Protein AF-S8ECZ4-F1 (afdb_monomer_lite)

Sequence (255 aa):
MGNDDKAESEDSITDVNETEGTPISDHQSLRTVKPLVLDIPEALRGVRKKSEIFYGTDSFYLLFRLHQMLYERMQSAKFHSSSPENKWKILNDAHSADPYARFKCALHNLLDGTSDSMKFEDECRAIVGAQSYILFTLDKLIHKLIKQMQIIATEDGEFRVLHLHSYERLRNPEAFSDAVYHENARFLIPDDNLYRFEYFPPHMRIVIRLVKNDHHDKPEPTAVSMDPSFASYLNHQLLSVVPDGKENNHGVFME

Organism: NCBI:txid192259

Foldseek 3Di:
DDDDDDDDDDDDDDDDDDDDDDDPDDPDDPDPPDPPPPPPPPVLPPVPDQKAKAKAFPLVVQLVVLVVLLVVLLVLLVVQLPDVVLVVVVVVPPPDDRLSVQLVVLVVCCLVVVDDLVVNLVSLCNRRNPVSPSVSCSNVSVVSNVVSVVCCVPDLLNVVRVVLSVVLSPPDVVPDDPVLSVVVNCVSPVPTWMKMWMARVVVRDIDIDTDDDPVPDDPDPPDDDNDVVNVVCCVPPSVPDPPDDDDDDDDDDDD

Radius of gyration: 28.19 Å; chains: 1; bounding box: 63×65×88 Å

Structure (mmCIF, N/CA/C/O backbone):
data_AF-S8ECZ4-F1
#
_entry.id   AF-S8ECZ4-F1
#
loop_
_atom_site.group_PDB
_atom_site.id
_atom_site.type_symbol
_atom_site.label_atom_id
_atom_site.label_alt_id
_atom_site.label_comp_id
_atom_site.label_asym_id
_atom_site.label_entity_id
_atom_site.label_seq_id
_atom_site.pdbx_PDB_ins_code
_atom_site.Cartn_x
_atom_site.Cartn_y
_atom_site.Cartn_z
_atom_site.occupancy
_atom_site.B_iso_or_equiv
_atom_site.auth_seq_id
_atom_site.auth_comp_id
_atom_site.auth_asym_id
_atom_site.auth_atom_id
_atom_site.pdbx_PDB_model_num
ATOM 1 N N . MET A 1 1 ? 10.069 45.118 -45.603 1.00 37.12 1 MET A N 1
ATOM 2 C CA . MET A 1 1 ? 11.374 44.434 -45.538 1.00 37.12 1 MET A CA 1
ATOM 3 C C . MET A 1 1 ? 11.981 44.719 -44.179 1.00 37.12 1 MET A C 1
ATOM 5 O O . MET A 1 1 ? 12.431 45.836 -43.964 1.00 37.12 1 MET A O 1
ATOM 9 N N . GLY A 1 2 ? 11.880 43.769 -43.251 1.00 32.91 2 GLY A N 1
ATOM 10 C CA . GLY A 1 2 ? 12.659 43.779 -42.014 1.00 32.91 2 GLY A CA 1
ATOM 11 C C . GLY A 1 2 ? 13.907 42.936 -42.246 1.00 32.91 2 GLY A C 1
ATOM 12 O O . GLY A 1 2 ? 13.780 41.843 -42.792 1.00 32.91 2 GLY A O 1
ATOM 13 N N . ASN A 1 3 ? 15.071 43.474 -41.896 1.00 35.50 3 ASN A N 1
ATOM 14 C CA . ASN A 1 3 ? 16.319 42.725 -41.852 1.00 35.50 3 ASN A CA 1
ATOM 15 C C . ASN A 1 3 ? 16.647 42.422 -40.391 1.00 35.50 3 ASN A C 1
ATOM 17 O O . ASN A 1 3 ? 16.625 43.325 -39.552 1.00 35.50 3 ASN A O 1
ATOM 21 N N . ASP A 1 4 ? 16.937 41.148 -40.145 1.00 40.69 4 ASP A N 1
ATOM 22 C CA . ASP A 1 4 ? 17.742 40.653 -39.034 1.00 40.69 4 ASP A CA 1
ATOM 23 C C . ASP A 1 4 ? 19.117 41.338 -39.021 1.00 40.69 4 ASP A C 1
ATOM 25 O O . ASP A 1 4 ? 19.653 41.645 -40.083 1.00 40.69 4 ASP A O 1
ATOM 29 N N . ASP A 1 5 ? 19.702 41.523 -37.835 1.00 36.44 5 ASP A N 1
ATOM 30 C CA . ASP A 1 5 ? 21.028 40.959 -37.573 1.00 36.44 5 ASP A CA 1
ATOM 31 C C . ASP A 1 5 ? 21.411 40.995 -36.085 1.00 36.44 5 ASP A C 1
ATOM 33 O O . ASP A 1 5 ? 21.099 41.902 -35.314 1.00 36.44 5 ASP A O 1
ATOM 37 N N . LYS A 1 6 ? 22.088 39.911 -35.727 1.00 39.31 6 LYS A N 1
ATOM 38 C CA . LYS A 1 6 ? 22.579 39.440 -34.434 1.00 39.31 6 LYS A CA 1
ATOM 39 C C . LYS A 1 6 ? 23.989 39.984 -34.170 1.00 39.31 6 LYS A C 1
ATOM 41 O O . LYS A 1 6 ? 24.811 39.894 -35.072 1.00 39.31 6 LYS A O 1
ATOM 46 N N . ALA A 1 7 ? 24.309 40.407 -32.941 1.00 34.44 7 ALA A N 1
ATOM 47 C CA . ALA A 1 7 ? 25.661 40.276 -32.366 1.00 34.44 7 ALA A CA 1
ATOM 48 C C . ALA A 1 7 ? 25.697 40.588 -30.857 1.00 34.44 7 ALA A C 1
ATOM 50 O O . ALA A 1 7 ? 25.108 41.557 -30.388 1.00 34.44 7 ALA A O 1
ATOM 51 N N . GLU A 1 8 ? 26.409 39.722 -30.141 1.00 31.81 8 GLU A N 1
ATOM 52 C CA . GLU A 1 8 ? 26.733 39.708 -28.712 1.00 31.81 8 GLU A CA 1
ATOM 53 C C . GLU A 1 8 ? 27.897 40.660 -28.364 1.00 31.81 8 GLU A C 1
ATOM 55 O O . GLU A 1 8 ? 28.722 40.952 -29.225 1.00 31.81 8 GLU A O 1
ATOM 60 N N . SER A 1 9 ? 27.997 41.073 -27.092 1.00 35.12 9 SER A N 1
ATOM 61 C CA . SER A 1 9 ? 29.245 41.096 -26.291 1.00 35.12 9 SER A CA 1
ATOM 62 C C . SER A 1 9 ? 28.862 41.441 -24.843 1.00 35.12 9 SER A C 1
ATOM 64 O O . SER A 1 9 ? 28.227 42.463 -24.604 1.00 35.12 9 SER A O 1
ATOM 66 N N . GLU A 1 10 ? 28.920 40.474 -23.928 1.00 30.75 10 GLU A N 1
ATOM 67 C CA . GLU A 1 10 ? 30.012 40.256 -22.961 1.00 30.75 10 GLU A CA 1
ATOM 68 C C . GLU A 1 10 ? 30.118 41.342 -21.884 1.00 30.75 10 GLU A C 1
ATOM 70 O O . GLU A 1 10 ? 30.600 42.440 -22.135 1.00 30.75 10 GLU A O 1
ATOM 75 N N . ASP A 1 11 ? 29.756 40.967 -20.656 1.00 31.36 11 ASP A N 1
ATOM 76 C CA . ASP A 1 11 ? 30.475 41.435 -19.478 1.00 31.36 11 ASP A CA 1
ATOM 77 C C . ASP A 1 11 ? 30.671 40.239 -18.538 1.00 31.36 11 ASP A C 1
ATOM 79 O O . ASP A 1 11 ? 29.726 39.587 -18.089 1.00 31.36 11 ASP A O 1
ATOM 83 N N . SER A 1 12 ? 31.940 39.906 -18.331 1.00 29.72 12 SER A N 1
ATOM 84 C CA . SER A 1 12 ? 32.447 38.831 -17.486 1.00 29.72 12 SER A CA 1
ATOM 85 C C . SER A 1 12 ? 33.179 39.486 -16.330 1.00 29.72 12 SER A C 1
ATOM 87 O O . SER A 1 12 ? 34.168 40.145 -16.629 1.00 29.72 12 SER A O 1
ATOM 89 N N . ILE A 1 13 ? 32.806 39.216 -15.069 1.00 35.94 13 ILE A N 1
ATOM 90 C CA . ILE A 1 13 ? 33.753 39.093 -13.941 1.00 35.94 13 ILE A CA 1
ATOM 91 C C . ILE A 1 13 ? 33.171 38.137 -12.865 1.00 35.94 13 ILE A C 1
ATOM 93 O O . ILE A 1 13 ? 32.189 38.456 -12.202 1.00 35.94 13 ILE A O 1
ATOM 97 N N . THR A 1 14 ? 33.777 36.943 -12.784 1.00 29.59 14 THR A N 1
ATOM 98 C CA . THR A 1 14 ? 34.224 36.129 -11.615 1.00 29.59 14 THR A CA 1
ATOM 99 C C . THR A 1 14 ? 33.978 36.683 -10.196 1.00 29.59 14 THR A C 1
ATOM 101 O O . THR A 1 14 ? 34.014 37.889 -10.005 1.00 29.59 14 THR A O 1
ATOM 104 N N . ASP A 1 15 ? 33.919 35.953 -9.081 1.00 29.69 15 ASP A N 1
ATOM 105 C CA . ASP A 1 15 ? 34.020 34.543 -8.658 1.00 29.69 15 ASP A CA 1
ATOM 106 C C . ASP A 1 15 ? 34.008 34.618 -7.112 1.00 29.69 15 ASP A C 1
ATOM 108 O O . ASP A 1 15 ? 34.719 35.470 -6.580 1.00 29.69 15 ASP A O 1
ATOM 112 N N . VAL A 1 16 ? 33.228 33.786 -6.406 1.00 33.91 16 VAL A N 1
ATOM 113 C CA . VAL A 1 16 ? 33.500 33.376 -5.008 1.00 33.91 16 VAL A CA 1
ATOM 114 C C . VAL A 1 16 ? 32.864 31.992 -4.758 1.00 33.91 16 VAL A C 1
ATOM 116 O O . VAL A 1 16 ? 31.709 31.879 -4.345 1.00 33.91 16 VAL A O 1
ATOM 119 N N . ASN A 1 17 ? 33.645 30.942 -5.026 1.00 34.28 17 ASN A N 1
ATOM 120 C CA . ASN A 1 17 ? 33.657 29.634 -4.336 1.00 34.28 17 ASN A CA 1
ATOM 121 C C . ASN A 1 17 ? 33.696 29.815 -2.794 1.00 34.28 17 ASN A C 1
ATOM 123 O O . ASN A 1 17 ? 34.153 30.843 -2.316 1.00 34.28 17 ASN A O 1
ATOM 127 N N . GLU A 1 18 ? 33.330 28.917 -1.878 1.00 33.16 18 GLU A N 1
ATOM 128 C CA . GLU A 1 18 ? 33.228 27.455 -1.808 1.00 33.16 18 GLU A CA 1
ATOM 129 C C . GLU A 1 18 ? 32.743 27.156 -0.371 1.00 33.16 18 GLU A C 1
ATOM 131 O O . GLU A 1 18 ? 33.197 27.832 0.555 1.00 33.16 18 GLU A O 1
ATOM 136 N N . THR A 1 19 ? 31.939 26.114 -0.126 1.00 32.84 19 THR A N 1
ATOM 137 C CA . THR A 1 19 ? 32.198 25.228 1.031 1.00 32.84 19 THR A CA 1
ATOM 138 C C . THR A 1 19 ? 31.572 23.844 0.825 1.00 32.84 19 THR A C 1
ATOM 140 O O . THR A 1 19 ? 30.363 23.657 0.909 1.00 32.84 19 THR A O 1
ATOM 143 N N . GLU A 1 20 ? 32.467 22.900 0.531 1.00 31.05 20 GLU A N 1
ATOM 144 C CA . GLU A 1 20 ? 32.526 21.521 1.034 1.00 31.05 20 GLU A CA 1
ATOM 145 C C . GLU A 1 20 ? 31.366 20.556 0.750 1.00 31.05 20 GLU A C 1
ATOM 147 O O . GLU A 1 20 ? 30.423 20.374 1.518 1.00 31.05 20 GLU A O 1
ATOM 152 N N . GLY A 1 21 ? 31.559 19.798 -0.332 1.00 31.77 21 GLY A N 1
ATOM 153 C CA . GLY A 1 21 ? 30.986 18.472 -0.490 1.00 31.77 21 GLY A CA 1
ATOM 154 C C . GLY A 1 21 ? 31.711 17.445 0.381 1.00 31.77 21 GLY A C 1
ATOM 155 O O . GLY A 1 21 ? 32.939 17.377 0.413 1.00 31.77 21 GLY A O 1
ATOM 156 N N . THR A 1 22 ? 30.934 16.591 1.036 1.00 30.09 22 THR A N 1
ATOM 157 C CA . THR A 1 22 ? 31.402 15.302 1.547 1.00 30.09 22 THR A CA 1
ATOM 158 C C . THR A 1 22 ? 30.934 14.218 0.573 1.00 30.09 22 THR A C 1
ATOM 160 O O . THR A 1 22 ? 29.735 14.138 0.293 1.00 30.09 22 THR A O 1
ATOM 163 N N . PRO A 1 23 ? 31.827 13.379 0.023 1.00 34.53 23 PRO A N 1
ATOM 164 C CA . PRO A 1 23 ? 31.417 12.273 -0.825 1.00 34.53 23 PRO A CA 1
ATOM 165 C C . PRO A 1 23 ? 30.925 11.136 0.070 1.00 34.53 23 PRO A C 1
ATOM 167 O O . PRO A 1 23 ? 31.713 10.506 0.775 1.00 34.53 23 PRO A O 1
ATOM 170 N N . ILE A 1 24 ? 29.625 10.844 0.033 1.00 35.19 24 ILE A N 1
ATOM 171 C CA . ILE A 1 24 ? 29.097 9.600 0.600 1.00 35.19 24 ILE A CA 1
ATOM 172 C C . ILE A 1 24 ? 29.402 8.488 -0.410 1.00 35.19 24 ILE A C 1
ATOM 174 O O . ILE A 1 24 ? 28.565 8.083 -1.213 1.00 35.19 24 ILE A O 1
ATOM 178 N N . SER A 1 25 ? 30.655 8.040 -0.401 1.00 38.78 25 SER A N 1
ATOM 179 C CA . SER A 1 25 ? 31.021 6.719 -0.894 1.00 38.78 25 SER A CA 1
ATOM 180 C C . SER A 1 25 ? 30.622 5.709 0.169 1.00 38.78 25 SER A C 1
ATOM 182 O O . SER A 1 25 ? 31.254 5.656 1.214 1.00 38.78 25 SER A O 1
ATOM 184 N N . ASP A 1 26 ? 29.603 4.906 -0.126 1.00 31.78 26 ASP A N 1
ATOM 185 C CA . ASP A 1 26 ? 29.482 3.537 0.385 1.00 31.78 26 ASP A CA 1
ATOM 186 C C . ASP A 1 26 ? 28.653 2.703 -0.605 1.00 31.78 26 ASP A C 1
ATOM 188 O O . ASP A 1 26 ? 27.535 2.248 -0.365 1.00 31.78 26 ASP A O 1
ATOM 192 N N . HIS A 1 27 ? 29.235 2.500 -1.790 1.00 44.91 27 HIS A N 1
ATOM 193 C CA . HIS A 1 27 ? 28.795 1.493 -2.750 1.00 44.91 27 HIS A CA 1
ATOM 194 C C . HIS A 1 27 ? 29.266 0.102 -2.313 1.00 44.91 27 HIS A C 1
ATOM 196 O O . HIS A 1 27 ? 30.097 -0.510 -2.981 1.00 44.91 27 HIS A O 1
ATOM 202 N N . GLN A 1 28 ? 28.735 -0.445 -1.217 1.00 47.91 28 GLN A N 1
ATOM 203 C CA . GLN A 1 28 ? 28.755 -1.898 -1.044 1.00 47.91 28 GLN A CA 1
ATOM 204 C C . GLN A 1 28 ? 27.740 -2.399 -0.016 1.00 47.91 28 GLN A C 1
ATOM 206 O O . GLN A 1 28 ? 27.710 -1.976 1.132 1.00 47.91 28 GLN A O 1
ATOM 211 N N . SER A 1 29 ? 26.973 -3.406 -0.443 1.00 40.62 29 SER A N 1
ATOM 212 C CA . SER A 1 29 ? 26.009 -4.210 0.323 1.00 40.62 29 SER A CA 1
ATOM 213 C C . SER A 1 29 ? 24.572 -3.678 0.433 1.00 40.62 29 SER A C 1
ATOM 215 O O . SER A 1 29 ? 24.020 -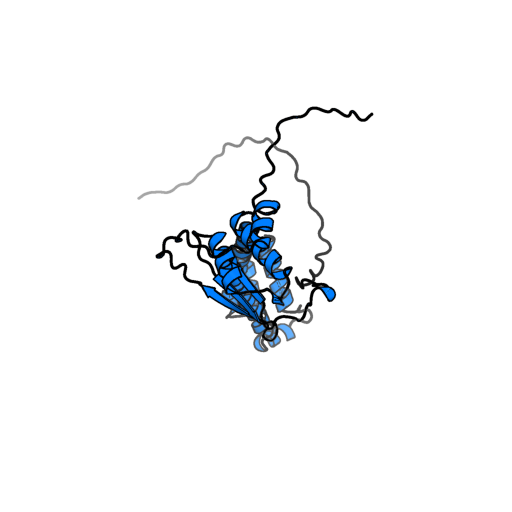3.486 1.513 1.00 40.62 29 SER A O 1
ATOM 217 N N . LEU A 1 30 ? 23.870 -3.627 -0.705 1.00 37.62 30 LEU A N 1
ATOM 218 C CA . LEU A 1 30 ? 22.416 -3.808 -0.682 1.00 37.62 30 LEU A CA 1
ATOM 219 C C . LEU A 1 30 ? 22.127 -5.252 -0.255 1.00 37.62 30 LEU A C 1
ATOM 221 O O . LEU A 1 30 ? 22.050 -6.174 -1.068 1.00 37.62 30 LEU A O 1
ATOM 225 N N . ARG A 1 31 ? 22.043 -5.459 1.064 1.00 37.81 31 ARG A N 1
ATOM 226 C CA . ARG A 1 31 ? 21.534 -6.694 1.656 1.00 37.81 31 ARG A CA 1
ATOM 227 C C . ARG A 1 31 ? 20.174 -6.963 1.031 1.00 37.81 31 ARG A C 1
ATOM 229 O O . ARG A 1 31 ? 19.314 -6.089 1.044 1.00 37.81 31 ARG A O 1
ATOM 236 N N . THR A 1 32 ? 19.974 -8.178 0.529 1.00 35.69 32 THR A N 1
ATOM 237 C CA . THR A 1 32 ? 18.647 -8.728 0.258 1.00 35.69 32 THR A CA 1
ATOM 238 C C . THR A 1 32 ? 17.796 -8.482 1.498 1.00 35.69 32 THR A C 1
ATOM 240 O O . THR A 1 32 ? 17.953 -9.173 2.507 1.00 35.69 32 THR A O 1
ATOM 243 N N . VAL A 1 33 ? 16.962 -7.443 1.466 1.00 37.66 33 VAL A N 1
ATOM 244 C CA . VAL A 1 33 ? 16.069 -7.136 2.575 1.00 37.66 33 VAL A CA 1
ATOM 245 C C . VAL A 1 33 ? 15.139 -8.333 2.641 1.00 37.66 33 VAL A C 1
ATOM 247 O O . VAL A 1 33 ? 14.431 -8.630 1.674 1.00 37.66 33 VAL A O 1
ATOM 250 N N . LYS A 1 34 ? 15.221 -9.092 3.742 1.00 36.81 34 LYS A N 1
ATOM 251 C CA . LYS A 1 34 ? 14.242 -10.142 4.013 1.00 36.81 34 LYS A CA 1
ATOM 252 C C . LYS A 1 34 ? 12.873 -9.482 3.834 1.00 36.81 34 LYS A C 1
ATOM 254 O O . LYS A 1 34 ? 12.705 -8.369 4.337 1.00 36.81 34 LYS A O 1
ATOM 259 N N . PRO A 1 35 ? 11.926 -10.099 3.105 1.00 39.56 35 PRO A N 1
ATOM 260 C CA . PRO A 1 35 ? 10.571 -9.566 3.047 1.00 39.56 35 PRO A CA 1
ATOM 261 C C . PRO A 1 35 ? 10.123 -9.240 4.473 1.00 39.56 35 PRO A C 1
ATOM 263 O O . PRO A 1 35 ? 10.580 -9.912 5.400 1.00 39.56 35 PRO A O 1
ATOM 266 N N . LEU A 1 36 ? 9.268 -8.227 4.646 1.00 41.47 36 LEU A N 1
ATOM 267 C CA . LEU A 1 36 ? 8.599 -7.912 5.915 1.00 41.47 36 LEU A CA 1
ATOM 268 C C . LEU A 1 36 ? 7.667 -9.077 6.311 1.00 41.47 36 LEU A C 1
ATOM 270 O O . LEU A 1 36 ? 6.453 -8.948 6.411 1.00 41.47 36 LEU A O 1
ATOM 274 N N . VAL A 1 37 ? 8.237 -10.262 6.479 1.00 38.50 37 VAL A N 1
ATOM 275 C CA . VAL A 1 37 ? 7.712 -11.344 7.272 1.00 38.50 37 VAL A CA 1
ATOM 276 C C . VAL A 1 37 ? 7.945 -10.834 8.674 1.00 38.50 37 VAL A C 1
ATOM 278 O O . VAL A 1 37 ? 9.058 -10.867 9.192 1.00 38.50 37 VAL A O 1
ATOM 281 N N . LEU A 1 38 ? 6.897 -10.252 9.244 1.00 40.59 38 LEU A N 1
ATOM 282 C CA . LEU A 1 38 ? 6.788 -10.124 10.680 1.00 40.59 38 LEU A CA 1
ATOM 283 C C . LEU A 1 38 ? 6.986 -11.554 11.209 1.00 40.59 38 LEU A C 1
ATOM 285 O O . LEU A 1 38 ? 6.078 -12.383 11.099 1.00 40.59 38 LEU A O 1
ATOM 289 N N . ASP A 1 39 ? 8.195 -11.890 11.663 1.00 42.03 39 ASP A N 1
ATOM 290 C CA . ASP A 1 39 ? 8.466 -13.153 12.345 1.00 42.03 39 ASP A CA 1
ATOM 291 C C . ASP A 1 39 ? 7.780 -13.034 13.701 1.00 42.03 39 ASP A C 1
ATOM 293 O O . ASP A 1 39 ? 8.378 -12.673 14.709 1.00 42.03 39 ASP A O 1
ATOM 297 N N . ILE A 1 40 ? 6.459 -13.220 13.688 1.00 44.50 40 ILE A N 1
ATOM 298 C CA . ILE A 1 40 ? 5.638 -13.269 14.884 1.00 44.50 40 ILE A CA 1
ATOM 299 C C . ILE A 1 40 ? 6.105 -14.523 15.629 1.00 44.50 40 ILE A C 1
ATOM 301 O O . ILE A 1 40 ? 5.905 -15.627 15.092 1.00 44.50 40 ILE A O 1
ATOM 305 N N . PRO A 1 41 ? 6.712 -14.380 16.827 1.00 40.19 41 PRO A N 1
ATOM 306 C CA . PRO A 1 41 ? 7.117 -15.505 17.658 1.00 40.19 41 PRO A CA 1
ATOM 307 C C . PRO A 1 41 ? 5.989 -16.531 17.754 1.00 40.19 41 PRO A C 1
ATOM 309 O O . PRO A 1 41 ? 4.826 -16.164 17.928 1.00 40.19 41 PRO A O 1
ATOM 312 N N . GLU A 1 42 ? 6.306 -17.820 17.643 1.00 45.12 42 GLU A N 1
ATOM 313 C CA . GLU A 1 42 ? 5.305 -18.899 17.645 1.00 45.12 42 GLU A CA 1
ATOM 314 C C . GLU A 1 42 ? 4.399 -18.871 18.886 1.00 45.12 42 GLU A C 1
ATOM 316 O O . GLU A 1 42 ? 3.225 -19.217 18.790 1.00 45.12 42 GLU A O 1
ATOM 321 N N . ALA A 1 43 ? 4.894 -18.339 20.007 1.00 44.59 43 ALA A N 1
ATOM 322 C CA . ALA A 1 43 ? 4.139 -18.118 21.239 1.00 44.59 43 ALA A CA 1
ATOM 323 C C . ALA A 1 43 ? 2.997 -17.081 21.121 1.00 44.59 43 ALA A C 1
ATOM 325 O O . ALA A 1 43 ? 2.046 -17.141 21.894 1.00 44.59 43 ALA A O 1
ATOM 326 N N . LEU A 1 44 ? 3.052 -16.157 20.152 1.00 44.00 44 LEU A N 1
ATOM 327 C CA . LEU A 1 44 ? 1.979 -15.197 19.846 1.00 44.00 44 LEU A CA 1
ATOM 328 C C . LEU A 1 44 ? 0.977 -15.735 18.814 1.00 44.00 44 LEU A C 1
ATOM 330 O O . LEU A 1 44 ? -0.042 -15.097 18.554 1.00 44.00 44 LEU A O 1
ATOM 334 N N . ARG A 1 45 ? 1.201 -16.935 18.252 1.00 50.66 45 ARG A N 1
ATOM 335 C CA . ARG A 1 45 ? 0.178 -17.669 17.487 1.00 50.66 45 ARG A CA 1
ATOM 336 C C . ARG A 1 45 ? -0.798 -18.348 18.448 1.00 50.66 45 ARG A C 1
ATOM 338 O O . ARG A 1 45 ? -1.059 -19.543 18.328 1.00 50.66 45 ARG A O 1
ATOM 345 N N . GLY A 1 4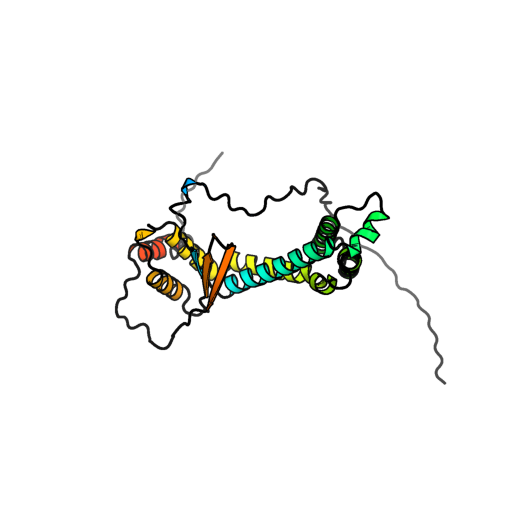6 ? -1.355 -17.584 19.390 1.00 46.50 46 GLY A N 1
ATOM 346 C CA . GLY A 1 46 ? -2.589 -17.987 20.055 1.00 46.50 46 GLY A CA 1
ATOM 347 C C . GLY A 1 46 ? -3.587 -18.385 18.970 1.00 46.50 46 GLY A C 1
ATOM 348 O O . GLY A 1 46 ? -3.668 -17.678 17.965 1.00 46.50 46 GLY A O 1
ATOM 349 N N . VAL A 1 47 ? -4.209 -19.564 19.125 1.00 48.16 47 VAL A N 1
ATOM 350 C CA . VAL A 1 47 ? -5.148 -20.232 18.198 1.00 48.16 47 VAL A CA 1
ATOM 351 C C . VAL A 1 47 ? -5.583 -19.288 17.080 1.00 48.16 47 VAL A C 1
ATOM 353 O O . VAL A 1 47 ? -6.480 -18.474 17.287 1.00 48.16 47 VAL A O 1
ATOM 356 N N . ARG A 1 48 ? -4.866 -19.307 15.941 1.00 49.91 48 ARG A N 1
ATOM 357 C CA . ARG A 1 48 ? -5.032 -18.288 14.891 1.00 49.91 48 ARG A CA 1
ATOM 358 C C . ARG A 1 48 ? -6.518 -18.148 14.575 1.00 49.91 48 ARG A C 1
ATOM 360 O O . ARG A 1 48 ? -7.124 -19.090 14.060 1.00 49.91 48 ARG A O 1
ATOM 367 N N . LYS A 1 49 ? -7.098 -16.988 14.908 1.00 59.00 49 LYS A N 1
ATOM 368 C CA . LYS A 1 49 ? -8.482 -16.660 14.560 1.00 59.00 49 LYS A CA 1
ATOM 369 C C . LYS A 1 49 ? -8.667 -16.909 13.057 1.00 59.00 49 LYS A C 1
ATOM 371 O O . LYS A 1 49 ? -7.759 -16.663 12.261 1.00 59.00 49 LYS A O 1
ATOM 376 N N . LYS A 1 50 ? -9.846 -17.404 12.658 1.00 64.88 50 LYS A N 1
ATOM 377 C CA . LYS A 1 50 ? -10.189 -17.617 11.236 1.00 64.88 50 LYS A CA 1
ATOM 378 C C . LYS A 1 50 ? -10.064 -16.323 10.415 1.00 64.88 50 LYS A C 1
ATOM 380 O O . LYS A 1 50 ? -9.784 -16.399 9.219 1.00 64.88 50 LYS A O 1
ATOM 385 N N . SER A 1 51 ? -10.231 -15.172 11.065 1.00 76.19 51 SER A N 1
ATOM 386 C CA . SER A 1 51 ? -9.960 -13.844 10.526 1.00 76.19 51 SER A CA 1
ATOM 387 C C . SER A 1 51 ? -9.441 -12.885 11.606 1.00 76.19 51 SER A C 1
ATOM 389 O O . SER A 1 51 ? -9.734 -13.051 12.792 1.00 76.19 51 SER A O 1
ATOM 391 N N . GLU A 1 52 ? -8.653 -11.893 11.196 1.00 87.12 52 GLU A N 1
ATOM 392 C CA . GLU A 1 52 ? -8.189 -10.779 12.037 1.00 87.12 52 GLU A CA 1
ATOM 393 C C . GLU A 1 52 ? -8.886 -9.492 11.590 1.00 87.12 52 GLU A C 1
ATOM 395 O O . GLU A 1 52 ? -9.046 -9.265 10.389 1.00 87.12 52 GLU A O 1
ATOM 400 N N . ILE A 1 53 ? -9.334 -8.681 12.552 1.00 91.31 53 ILE A N 1
ATOM 401 C CA . ILE A 1 53 ? -10.098 -7.455 12.300 1.00 91.31 53 ILE A CA 1
ATOM 402 C C . ILE A 1 53 ? -9.280 -6.257 12.766 1.00 91.31 53 ILE A C 1
ATOM 404 O O . ILE A 1 53 ? -8.725 -6.258 13.865 1.00 91.31 53 ILE A O 1
ATOM 408 N N . PHE A 1 54 ? -9.259 -5.229 11.932 1.00 94.25 54 PHE A N 1
ATOM 409 C CA . PHE A 1 54 ? -8.707 -3.919 12.225 1.00 94.25 54 PHE A CA 1
ATOM 410 C C . PHE A 1 54 ? -9.724 -2.869 11.780 1.00 94.25 54 PHE A C 1
ATOM 412 O O . PHE A 1 54 ? -10.232 -2.943 10.663 1.00 94.25 54 PHE A O 1
ATOM 419 N N . TYR A 1 55 ? -10.047 -1.917 12.647 1.00 93.56 55 TYR A N 1
ATOM 420 C CA . TYR A 1 55 ? -10.751 -0.702 12.239 1.00 93.56 55 TYR A CA 1
ATOM 421 C C . TYR A 1 55 ? -9.709 0.363 11.923 1.00 93.56 55 TYR A C 1
ATOM 423 O O . TYR A 1 55 ? -8.760 0.467 12.681 1.00 93.56 55 TYR A O 1
ATOM 431 N N . GLY A 1 56 ? -9.851 1.111 10.830 1.00 93.50 56 GLY A N 1
ATOM 432 C CA . GLY A 1 56 ? -8.888 2.130 10.405 1.00 93.50 56 GLY A CA 1
ATOM 433 C C . GLY A 1 56 ? -9.529 3.266 9.624 1.00 93.50 56 GLY A C 1
ATOM 434 O O . GLY A 1 56 ? -10.663 3.142 9.173 1.00 93.50 56 GLY A O 1
ATOM 435 N N . THR A 1 57 ? -8.804 4.367 9.479 1.00 93.94 57 THR A N 1
ATOM 436 C CA . THR A 1 57 ? -9.232 5.591 8.787 1.00 93.94 57 THR A CA 1
ATOM 437 C C . THR A 1 57 ? -9.039 5.502 7.265 1.00 93.94 57 THR A C 1
ATOM 439 O O . THR A 1 57 ? -8.568 4.492 6.717 1.00 93.94 57 THR A O 1
ATOM 442 N N . ASP A 1 58 ? -9.336 6.609 6.577 1.00 94.44 58 ASP A N 1
ATOM 443 C CA . ASP A 1 58 ? -8.964 6.841 5.180 1.00 94.44 58 ASP A CA 1
ATOM 444 C C . ASP A 1 58 ? -7.462 6.628 4.919 1.00 94.44 58 ASP A C 1
ATOM 446 O O . ASP A 1 58 ? -7.099 6.063 3.885 1.00 94.44 58 ASP A O 1
ATOM 450 N N . SER A 1 59 ? -6.579 6.996 5.852 1.00 94.81 59 SER A N 1
ATOM 451 C CA . SER A 1 59 ? -5.128 6.838 5.690 1.00 94.81 59 SER A CA 1
ATOM 452 C C . SER A 1 59 ? -4.720 5.379 5.529 1.00 94.81 59 SER A C 1
ATOM 454 O O . SER A 1 59 ? -3.959 5.026 4.619 1.00 94.81 59 SER A O 1
ATOM 456 N N . PHE A 1 60 ? -5.272 4.498 6.366 1.00 95.44 60 PHE A N 1
ATOM 457 C CA . PHE A 1 60 ? -5.057 3.059 6.235 1.00 95.44 60 PHE A CA 1
ATOM 458 C C . PHE A 1 60 ? -5.683 2.520 4.952 1.00 95.44 60 PHE A C 1
ATOM 460 O O . PHE A 1 60 ? -5.059 1.723 4.249 1.00 95.44 60 PHE A O 1
ATOM 467 N N . TYR A 1 61 ? -6.888 2.973 4.598 1.00 95.69 61 TYR A N 1
ATOM 468 C CA . TYR A 1 61 ? -7.530 2.557 3.352 1.00 95.69 61 TYR A CA 1
ATOM 469 C C . TYR A 1 61 ? -6.655 2.893 2.136 1.00 95.69 61 TYR A C 1
ATOM 471 O O . TYR A 1 61 ? -6.391 2.024 1.295 1.00 95.69 61 TYR A O 1
ATOM 479 N N . LEU A 1 62 ? -6.141 4.123 2.078 1.00 96.88 62 LEU A N 1
ATOM 480 C CA . LEU A 1 62 ? -5.228 4.584 1.037 1.00 96.88 62 LEU A CA 1
ATOM 481 C C . LEU A 1 62 ? -3.926 3.782 1.029 1.00 96.88 62 LEU A C 1
ATOM 483 O O . LEU A 1 62 ? -3.489 3.379 -0.050 1.00 96.88 62 LEU A O 1
ATOM 487 N N . LEU A 1 63 ? -3.345 3.475 2.194 1.00 97.25 63 LEU A N 1
ATOM 488 C CA . LEU A 1 63 ? -2.144 2.640 2.297 1.00 97.25 63 LEU A CA 1
ATOM 489 C C . LEU A 1 63 ? -2.358 1.280 1.618 1.00 97.25 63 LEU A C 1
ATOM 491 O O . LEU A 1 63 ? -1.585 0.894 0.737 1.00 97.25 63 LEU A O 1
ATOM 495 N N . PHE A 1 64 ? -3.431 0.570 1.980 1.00 96.12 64 PHE A N 1
ATOM 496 C CA . PHE A 1 64 ? -3.729 -0.744 1.406 1.00 96.12 64 PHE A CA 1
ATOM 497 C C . PHE A 1 64 ? -4.056 -0.667 -0.090 1.00 96.12 64 PHE A C 1
ATOM 499 O O . PHE A 1 64 ? -3.649 -1.552 -0.847 1.00 96.12 64 PHE A O 1
ATOM 506 N N . ARG A 1 65 ? -4.732 0.395 -0.550 1.00 96.38 65 ARG A N 1
ATOM 507 C CA . ARG A 1 65 ? -5.010 0.607 -1.981 1.00 96.38 65 ARG A CA 1
ATOM 508 C C . ARG A 1 65 ? -3.755 0.893 -2.796 1.00 96.38 65 ARG A C 1
ATOM 510 O O . ARG A 1 65 ? -3.588 0.313 -3.869 1.00 96.38 65 ARG A O 1
ATOM 517 N N . LEU A 1 66 ? -2.861 1.738 -2.291 1.00 98.06 66 LEU A N 1
ATOM 518 C CA . LEU A 1 66 ? -1.579 2.024 -2.936 1.00 98.06 66 LEU A CA 1
ATOM 519 C C . LEU A 1 66 ? -0.702 0.769 -2.977 1.00 98.06 66 LEU A C 1
ATOM 521 O O . LEU A 1 66 ? -0.131 0.460 -4.023 1.00 98.06 66 LEU A O 1
ATOM 525 N N . HIS A 1 67 ? -0.661 0.005 -1.881 1.00 96.00 67 HIS A N 1
ATOM 526 C CA . HIS A 1 67 ? 0.055 -1.267 -1.823 1.00 96.00 67 HIS A CA 1
ATOM 527 C C . HIS A 1 67 ? -0.507 -2.289 -2.823 1.00 96.00 67 HIS A C 1
ATOM 529 O O . HIS A 1 67 ? 0.263 -2.920 -3.545 1.00 96.00 67 HIS A O 1
ATOM 535 N N . GLN A 1 68 ? -1.836 -2.435 -2.910 1.00 95.81 68 GLN A N 1
ATOM 536 C CA . GLN A 1 68 ? -2.484 -3.309 -3.895 1.00 95.81 68 GLN A CA 1
ATOM 537 C C . GLN A 1 68 ? -2.078 -2.920 -5.322 1.00 95.81 68 GLN A C 1
ATOM 539 O O . GLN A 1 68 ? -1.624 -3.773 -6.083 1.00 95.81 68 GLN A O 1
ATOM 544 N N . MET A 1 69 ? -2.184 -1.634 -5.667 1.00 97.31 69 MET A N 1
ATOM 545 C CA . MET A 1 69 ? -1.826 -1.155 -7.001 1.00 97.31 69 MET A CA 1
ATOM 546 C C . MET A 1 69 ? -0.339 -1.383 -7.304 1.00 97.31 69 MET A C 1
ATOM 548 O O . MET A 1 69 ? 0.009 -1.771 -8.418 1.00 97.31 69 MET A O 1
ATOM 552 N N . LEU A 1 70 ? 0.548 -1.183 -6.325 1.00 98.00 70 LEU A N 1
ATOM 553 C CA . LEU A 1 70 ? 1.976 -1.455 -6.487 1.00 98.00 70 LEU A CA 1
ATOM 554 C C . LEU A 1 70 ? 2.214 -2.946 -6.747 1.00 98.00 70 LEU A C 1
ATOM 556 O O . LEU A 1 70 ? 2.918 -3.302 -7.692 1.00 98.00 70 LEU A O 1
ATOM 560 N N . TYR A 1 71 ? 1.588 -3.811 -5.949 1.00 96.31 71 TYR A N 1
ATOM 561 C CA . TYR A 1 71 ? 1.700 -5.258 -6.085 1.00 96.31 71 TYR A CA 1
ATOM 562 C C . TYR A 1 71 ? 1.231 -5.747 -7.461 1.00 96.31 71 TYR A C 1
ATOM 564 O O . TYR A 1 71 ? 1.948 -6.505 -8.112 1.00 96.31 71 TYR A O 1
ATOM 572 N N . GLU A 1 72 ? 0.075 -5.281 -7.938 1.00 96.38 72 GLU A N 1
ATOM 573 C CA . GLU A 1 72 ? -0.476 -5.650 -9.249 1.00 96.38 72 GLU A CA 1
ATOM 574 C C . GLU A 1 72 ? 0.460 -5.248 -10.398 1.00 96.38 72 GLU A C 1
ATOM 576 O O . GLU A 1 72 ? 0.705 -6.039 -11.312 1.00 96.38 72 GLU A O 1
ATOM 581 N N . ARG A 1 73 ? 1.062 -4.054 -10.331 1.00 97.62 73 ARG A N 1
ATOM 582 C CA . ARG A 1 73 ? 2.019 -3.590 -11.350 1.00 97.62 73 ARG A CA 1
ATOM 583 C C . ARG A 1 73 ? 3.332 -4.371 -11.315 1.00 97.62 73 ARG A C 1
ATOM 585 O O . ARG A 1 73 ? 3.825 -4.775 -12.366 1.00 97.62 73 ARG A O 1
ATOM 592 N N . MET A 1 74 ? 3.866 -4.645 -10.125 1.00 96.69 74 MET A N 1
ATOM 593 C CA . MET A 1 74 ? 5.065 -5.479 -9.953 1.00 96.69 74 MET A CA 1
ATOM 594 C C . MET A 1 74 ? 4.827 -6.916 -10.435 1.00 96.69 74 MET A C 1
ATOM 596 O O . MET A 1 74 ? 5.690 -7.517 -11.077 1.00 96.69 74 MET A O 1
ATOM 600 N N . GLN A 1 75 ? 3.640 -7.465 -10.168 1.00 95.19 75 GLN A N 1
ATOM 601 C CA . GLN A 1 75 ? 3.239 -8.782 -10.652 1.00 95.19 75 GLN A CA 1
ATOM 602 C C . GLN A 1 75 ? 3.098 -8.798 -12.178 1.00 95.19 75 GLN A C 1
ATOM 604 O O . GLN A 1 75 ? 3.589 -9.732 -12.809 1.00 95.19 75 GLN A O 1
ATOM 609 N N . SER A 1 76 ? 2.503 -7.761 -12.773 1.00 94.88 76 SER A N 1
ATOM 610 C CA . SER A 1 76 ? 2.419 -7.598 -14.229 1.00 94.88 76 SER A CA 1
ATOM 611 C C . SER A 1 76 ? 3.812 -7.560 -14.872 1.00 94.88 76 SER A C 1
ATOM 613 O O . SER A 1 76 ? 4.087 -8.327 -15.798 1.00 94.88 76 SER A O 1
ATOM 615 N N . ALA A 1 77 ? 4.746 -6.783 -14.307 1.00 95.00 77 ALA A N 1
ATOM 616 C CA . ALA A 1 77 ? 6.139 -6.769 -14.756 1.00 95.00 77 ALA A CA 1
ATOM 617 C C . ALA A 1 77 ? 6.773 -8.170 -14.700 1.00 95.00 77 ALA A C 1
ATOM 619 O O . ALA A 1 77 ? 7.404 -8.612 -15.663 1.00 95.00 77 ALA A O 1
ATOM 620 N N . LYS A 1 78 ? 6.569 -8.911 -13.604 1.00 93.81 78 LYS A N 1
ATOM 621 C CA . LYS A 1 78 ? 7.076 -10.284 -13.453 1.00 93.81 78 LYS A CA 1
ATOM 622 C C . LYS A 1 78 ? 6.465 -11.252 -14.468 1.00 93.81 78 LYS A C 1
ATOM 624 O O . LYS A 1 78 ? 7.178 -12.063 -15.051 1.00 93.81 78 LYS A O 1
ATOM 629 N N . PHE A 1 79 ? 5.157 -11.166 -14.690 1.00 92.75 79 PHE A N 1
ATOM 630 C CA . PHE A 1 79 ? 4.451 -12.020 -15.638 1.00 92.75 79 PHE A CA 1
ATOM 631 C C . PHE A 1 79 ? 4.967 -11.796 -17.066 1.00 92.75 79 PHE A C 1
ATOM 633 O O . PHE A 1 79 ? 5.413 -12.742 -17.717 1.00 92.75 79 PHE A O 1
ATOM 640 N N . HIS A 1 80 ? 5.011 -10.545 -17.526 1.00 90.56 80 HIS A N 1
ATOM 641 C CA . HIS A 1 80 ? 5.400 -10.230 -18.902 1.00 90.56 80 HIS A CA 1
ATOM 642 C C . HIS A 1 80 ? 6.907 -10.346 -19.173 1.00 90.56 80 HIS A C 1
ATOM 644 O O . HIS A 1 80 ? 7.295 -10.744 -20.271 1.00 90.56 80 HIS A O 1
ATOM 650 N N . SER A 1 81 ? 7.765 -10.091 -18.182 1.00 88.88 81 SER A N 1
ATOM 651 C CA . SER A 1 81 ? 9.214 -10.325 -18.314 1.00 88.88 81 SER A CA 1
ATOM 652 C C . SER A 1 81 ? 9.567 -11.811 -18.496 1.00 88.88 81 SER A C 1
ATOM 654 O O . SER A 1 81 ? 10.589 -12.133 -19.094 1.00 88.88 81 SER A O 1
ATOM 656 N N . SER A 1 82 ? 8.690 -12.726 -18.060 1.00 83.38 82 SER A N 1
ATOM 657 C CA . SER A 1 82 ? 8.840 -14.180 -18.243 1.00 83.38 82 SER A CA 1
ATOM 658 C C . SER A 1 82 ? 8.233 -14.739 -19.547 1.00 83.38 82 SER A C 1
ATOM 660 O O . SER A 1 82 ? 8.350 -15.942 -19.818 1.00 83.38 82 SER A O 1
ATOM 662 N N . SER A 1 83 ? 7.597 -13.885 -20.364 1.00 76.44 83 SER A N 1
ATOM 663 C CA . SER A 1 83 ? 6.888 -14.282 -21.590 1.00 76.44 83 SER A CA 1
ATOM 664 C C . SER A 1 83 ? 7.821 -14.940 -22.624 1.00 76.44 83 SER A C 1
ATOM 666 O O . SER A 1 83 ? 8.928 -14.444 -22.856 1.00 76.44 83 SER A O 1
ATOM 668 N N . PRO A 1 84 ? 7.403 -16.037 -23.292 1.00 63.16 84 PRO A N 1
ATOM 669 C CA . PRO A 1 84 ? 8.203 -16.718 -24.312 1.00 63.16 84 PRO A CA 1
ATOM 670 C C . PRO A 1 84 ? 8.568 -15.850 -25.525 1.00 63.16 84 PRO A C 1
ATOM 672 O O . PRO A 1 84 ? 9.611 -16.086 -26.126 1.00 63.16 84 PRO A O 1
ATOM 675 N N . GLU A 1 85 ? 7.792 -14.813 -25.841 1.00 61.56 85 GLU A N 1
ATOM 676 C CA . GLU A 1 85 ? 8.098 -13.858 -26.923 1.00 61.56 85 GLU A CA 1
ATOM 677 C C . GLU A 1 85 ? 9.392 -13.069 -26.658 1.00 61.56 85 GLU A C 1
ATOM 679 O O . GLU A 1 85 ? 10.148 -12.760 -27.579 1.00 61.56 85 GLU A O 1
ATOM 684 N N . ASN A 1 86 ? 9.704 -12.815 -25.384 1.00 58.69 86 ASN A N 1
ATOM 685 C CA . ASN A 1 86 ? 10.950 -12.169 -24.972 1.00 58.69 86 ASN A CA 1
ATOM 686 C C . ASN A 1 86 ? 12.121 -13.164 -24.906 1.00 58.69 86 ASN A C 1
ATOM 688 O O . ASN A 1 86 ? 13.279 -12.758 -24.996 1.00 58.69 86 ASN A O 1
ATOM 692 N N . LYS A 1 87 ? 11.850 -14.477 -24.833 1.00 53.91 87 LYS A N 1
ATOM 693 C CA . LYS A 1 87 ? 12.891 -15.520 -24.766 1.00 53.91 87 LYS A CA 1
ATOM 694 C C . LYS A 1 87 ? 13.717 -15.627 -26.046 1.00 53.91 87 LYS A C 1
ATOM 696 O O . LYS A 1 87 ? 14.893 -15.958 -25.963 1.00 53.91 87 LYS A O 1
ATOM 701 N N . TRP A 1 88 ? 13.157 -15.304 -27.213 1.00 51.00 88 TRP A N 1
ATOM 702 C CA . TRP A 1 88 ? 13.931 -15.274 -28.465 1.00 51.00 88 TRP A CA 1
ATOM 703 C C . TRP A 1 88 ? 14.939 -14.120 -28.518 1.00 51.00 88 TRP A C 1
ATOM 705 O O . TRP A 1 88 ? 15.980 -14.258 -29.152 1.00 51.00 88 TRP A O 1
ATOM 715 N N . LYS A 1 89 ? 14.680 -13.007 -27.816 1.00 55.19 89 LYS A N 1
ATOM 716 C CA . LYS A 1 89 ? 15.656 -11.914 -27.667 1.00 55.19 89 LYS A CA 1
ATOM 717 C C . LYS A 1 89 ? 16.784 -12.290 -26.699 1.00 55.19 89 LYS A C 1
ATOM 719 O O . LYS A 1 89 ? 17.930 -11.953 -26.954 1.00 55.19 89 LYS A O 1
ATOM 724 N N . ILE A 1 90 ? 16.451 -13.034 -25.642 1.00 55.41 90 ILE A N 1
ATOM 725 C CA . ILE A 1 90 ? 17.371 -13.550 -24.609 1.00 55.41 90 ILE A CA 1
ATOM 726 C C . ILE A 1 90 ? 18.316 -14.623 -25.183 1.00 55.41 90 ILE A C 1
ATOM 728 O O . ILE A 1 90 ? 19.497 -14.629 -24.866 1.00 55.41 90 ILE A O 1
ATOM 732 N N . LEU A 1 91 ? 17.840 -15.496 -26.083 1.00 52.41 91 LEU A N 1
ATOM 733 C CA . LEU A 1 91 ? 18.658 -16.570 -26.678 1.00 52.41 91 LEU A CA 1
ATOM 734 C C . LEU A 1 91 ? 19.840 -16.055 -27.528 1.00 52.41 91 LEU A C 1
ATOM 736 O O . LEU A 1 91 ? 20.803 -16.786 -27.741 1.00 52.41 91 LEU A O 1
ATOM 740 N N . ASN A 1 92 ? 19.771 -14.810 -28.008 1.00 55.75 92 ASN A N 1
ATOM 741 C CA . ASN A 1 92 ? 20.825 -14.186 -28.810 1.00 55.75 92 ASN A CA 1
ATOM 742 C C . ASN A 1 92 ? 21.889 -13.462 -27.966 1.00 55.75 92 ASN A C 1
ATOM 744 O O . ASN A 1 92 ? 22.901 -13.039 -28.520 1.00 55.75 92 ASN A O 1
ATOM 748 N N . ASP A 1 93 ? 21.682 -13.323 -26.653 1.00 54.38 93 ASP A N 1
ATOM 749 C CA . ASP A 1 93 ? 22.582 -12.607 -25.750 1.00 54.38 93 ASP A CA 1
ATOM 750 C C . ASP A 1 93 ? 23.063 -13.554 -24.640 1.00 54.38 93 ASP A C 1
ATOM 752 O O . ASP A 1 93 ? 22.389 -13.785 -23.638 1.00 54.38 93 ASP A O 1
ATOM 756 N N . ALA A 1 94 ? 24.247 -14.144 -24.831 1.00 51.12 94 ALA A N 1
ATOM 757 C CA . ALA A 1 94 ? 24.823 -15.180 -23.963 1.00 51.12 94 ALA A CA 1
ATOM 758 C C . ALA A 1 94 ? 25.113 -14.723 -22.510 1.00 51.12 94 ALA A C 1
ATOM 760 O O . ALA A 1 94 ? 25.551 -15.528 -21.686 1.00 51.12 94 ALA A O 1
ATOM 761 N N . HIS A 1 95 ? 24.847 -13.453 -22.182 1.00 52.25 95 HIS A N 1
ATOM 762 C CA . HIS A 1 95 ? 25.029 -12.836 -20.866 1.00 52.25 95 HIS A CA 1
ATOM 763 C C . HIS A 1 95 ? 23.739 -12.279 -20.243 1.00 52.25 95 HIS A C 1
ATOM 765 O O . HIS A 1 95 ? 23.807 -11.581 -19.228 1.00 52.25 95 HIS A O 1
ATOM 771 N N . SER A 1 96 ? 22.561 -12.564 -20.807 1.00 58.28 96 SER A N 1
ATOM 772 C CA . SER A 1 96 ? 21.333 -11.883 -20.396 1.00 58.28 96 SER A CA 1
ATOM 773 C C . SER A 1 96 ? 20.953 -12.194 -18.939 1.00 58.28 96 SER A C 1
ATOM 775 O O . SER A 1 96 ? 20.530 -13.306 -18.606 1.00 58.28 96 SER A O 1
ATOM 777 N N . ALA A 1 97 ? 21.083 -11.195 -18.067 1.00 67.88 97 ALA A N 1
ATOM 778 C CA . ALA A 1 97 ? 20.544 -11.228 -16.714 1.00 67.88 97 ALA A CA 1
ATOM 779 C C . ALA A 1 97 ? 19.028 -11.505 -16.736 1.00 67.88 97 ALA A C 1
ATOM 781 O O . ALA A 1 97 ? 18.345 -11.130 -17.691 1.00 67.88 97 ALA A O 1
ATOM 782 N N . ASP A 1 98 ? 18.505 -12.131 -15.672 1.00 86.38 98 ASP A N 1
ATOM 783 C CA . ASP A 1 98 ? 17.062 -12.340 -15.470 1.00 86.38 98 ASP A CA 1
ATOM 784 C C . ASP A 1 98 ? 16.288 -11.049 -15.824 1.00 86.38 98 ASP A C 1
ATOM 786 O O . ASP A 1 98 ? 16.527 -10.015 -15.188 1.00 86.38 98 ASP A O 1
ATOM 790 N N . PRO A 1 99 ? 15.382 -11.064 -16.824 1.00 89.88 99 PRO A N 1
ATOM 791 C CA . PRO A 1 99 ? 14.688 -9.862 -17.281 1.00 89.88 99 PRO A CA 1
ATOM 792 C C . PRO A 1 99 ? 13.951 -9.140 -16.148 1.00 89.88 99 PRO A C 1
ATOM 794 O O . PRO A 1 99 ? 13.932 -7.908 -16.096 1.00 89.88 99 PRO A O 1
ATOM 797 N N . TYR A 1 100 ? 13.401 -9.892 -15.189 1.00 93.06 100 TYR A N 1
ATOM 798 C CA . TYR A 1 100 ? 12.762 -9.303 -14.016 1.00 93.06 100 TYR A CA 1
ATOM 799 C C . TYR A 1 100 ? 13.779 -8.660 -13.060 1.00 93.06 100 TYR A C 1
ATOM 801 O O . TYR A 1 100 ? 13.511 -7.601 -12.490 1.00 93.06 100 TYR A O 1
ATOM 809 N N . ALA A 1 101 ? 14.964 -9.253 -12.892 1.00 92.50 101 ALA A N 1
ATOM 810 C CA . ALA A 1 101 ? 16.060 -8.634 -12.150 1.00 92.50 101 ALA A CA 1
ATOM 811 C C . ALA A 1 101 ? 16.523 -7.325 -12.802 1.00 92.50 101 ALA A C 1
ATOM 813 O O . ALA A 1 101 ? 16.658 -6.330 -12.092 1.00 92.50 101 ALA A O 1
ATOM 814 N N . ARG A 1 102 ? 16.666 -7.289 -14.134 1.00 93.44 102 ARG A N 1
ATOM 815 C CA . ARG A 1 102 ? 16.996 -6.061 -14.878 1.00 93.44 102 ARG A CA 1
ATOM 816 C C . ARG A 1 102 ? 15.941 -4.971 -14.667 1.00 93.44 102 ARG A C 1
ATOM 818 O O . ARG A 1 102 ? 16.303 -3.831 -14.393 1.00 93.44 102 ARG A O 1
ATOM 825 N N . PHE A 1 103 ? 14.654 -5.326 -14.696 1.00 95.62 103 PHE A N 1
ATOM 826 C CA . PHE A 1 103 ? 13.563 -4.390 -14.396 1.00 95.62 103 PHE A CA 1
ATOM 827 C C . PHE A 1 103 ? 13.677 -3.817 -12.977 1.00 95.62 103 PHE A C 1
ATOM 829 O O . PHE A 1 103 ? 13.585 -2.604 -12.800 1.00 95.62 103 PHE A O 1
ATOM 836 N N . LYS A 1 104 ? 13.921 -4.665 -11.967 1.00 95.81 104 LYS A N 1
ATOM 837 C CA . LYS A 1 104 ? 14.121 -4.193 -10.588 1.00 95.81 104 LYS A CA 1
ATOM 838 C C . LYS A 1 104 ? 15.306 -3.235 -10.492 1.00 95.81 104 LYS A C 1
ATOM 840 O O . LYS A 1 104 ? 15.178 -2.207 -9.842 1.00 95.81 104 LYS A O 1
ATOM 845 N N . CYS A 1 105 ? 16.428 -3.542 -11.144 1.00 95.69 105 CYS A N 1
ATOM 846 C CA . CYS A 1 105 ? 17.586 -2.648 -11.185 1.00 95.69 105 CYS A CA 1
ATOM 847 C C . CYS A 1 105 ? 17.240 -1.298 -11.827 1.00 95.69 105 CYS A C 1
ATOM 849 O O . CYS A 1 105 ? 17.557 -0.264 -11.253 1.00 95.69 105 CYS A O 1
ATOM 851 N N . ALA A 1 106 ? 16.536 -1.291 -12.963 1.00 96.56 106 ALA A N 1
ATOM 852 C CA . ALA A 1 106 ? 16.097 -0.054 -13.608 1.00 96.56 106 ALA A CA 1
ATOM 853 C C . ALA A 1 106 ? 15.164 0.772 -12.704 1.00 96.56 106 ALA A C 1
ATOM 855 O O . ALA A 1 106 ? 15.311 1.990 -12.620 1.00 96.56 106 ALA A O 1
ATOM 856 N N . LEU A 1 107 ? 14.242 0.115 -11.989 1.00 97.75 107 LEU A N 1
ATOM 857 C CA . LEU A 1 107 ? 13.366 0.776 -11.021 1.00 97.75 107 LEU A CA 1
ATOM 858 C C . LEU A 1 107 ? 14.156 1.374 -9.852 1.00 97.75 107 LEU A C 1
ATOM 860 O O . LEU A 1 107 ? 13.904 2.514 -9.484 1.00 97.75 107 LEU A O 1
ATOM 864 N N . HIS A 1 108 ? 15.118 0.638 -9.289 1.00 97.06 108 HIS A N 1
ATOM 865 C CA . HIS A 1 108 ? 15.998 1.165 -8.242 1.00 97.06 108 HIS A CA 1
ATOM 866 C C . HIS A 1 108 ? 16.774 2.390 -8.728 1.00 97.06 108 HIS A C 1
ATOM 868 O O . HIS A 1 108 ? 16.765 3.415 -8.059 1.00 97.06 108 HIS A O 1
ATOM 874 N N . ASN A 1 109 ? 17.340 2.332 -9.935 1.00 97.12 109 ASN A N 1
ATOM 875 C CA . ASN A 1 109 ? 18.068 3.458 -10.512 1.00 97.12 109 ASN A CA 1
ATOM 876 C C . ASN A 1 109 ? 17.182 4.703 -10.693 1.00 97.12 109 ASN A C 1
ATOM 878 O O . ASN A 1 109 ? 17.646 5.820 -10.477 1.00 97.12 109 ASN A O 1
ATOM 882 N N . LEU A 1 110 ? 15.910 4.523 -11.068 1.00 97.81 110 LEU A N 1
ATOM 883 C CA . LEU A 1 110 ? 14.944 5.623 -11.144 1.00 97.81 110 LEU A CA 1
ATOM 884 C C . LEU A 1 110 ? 14.645 6.216 -9.758 1.00 97.81 110 LEU A C 1
ATOM 886 O O . LEU A 1 110 ? 14.578 7.433 -9.615 1.00 97.81 110 LEU A O 1
ATOM 890 N N . LEU A 1 111 ? 14.472 5.367 -8.740 1.00 97.19 111 LEU A N 1
ATOM 891 C CA . LEU A 1 111 ? 14.168 5.797 -7.370 1.00 97.19 111 LEU A CA 1
ATOM 892 C C . LEU A 1 111 ? 15.346 6.519 -6.703 1.00 97.19 111 LEU A C 1
ATOM 894 O O . LEU A 1 111 ? 15.129 7.498 -5.995 1.00 97.19 111 LEU A O 1
ATOM 898 N N . ASP A 1 112 ? 16.572 6.074 -6.973 1.00 95.38 112 ASP A N 1
ATOM 899 C CA . ASP A 1 112 ? 17.801 6.677 -6.445 1.00 95.38 112 ASP A CA 1
ATOM 900 C C . ASP A 1 112 ? 18.256 7.900 -7.270 1.00 95.38 112 ASP A C 1
ATOM 902 O O . ASP A 1 112 ? 19.268 8.527 -6.962 1.00 95.38 112 ASP A O 1
ATOM 906 N N . GLY A 1 113 ? 17.529 8.244 -8.341 1.00 95.19 113 GLY A N 1
ATOM 907 C CA . GLY A 1 113 ? 17.814 9.395 -9.202 1.00 95.19 113 GLY A CA 1
ATOM 908 C C . GLY A 1 113 ? 19.000 9.214 -10.158 1.00 95.19 113 GLY A C 1
ATOM 909 O O . GLY A 1 113 ? 19.404 10.171 -10.816 1.00 95.19 113 GLY A O 1
ATOM 910 N N . THR A 1 114 ? 19.553 8.002 -10.275 1.00 96.06 114 THR A N 1
ATOM 911 C CA . THR A 1 114 ? 20.663 7.686 -11.197 1.00 96.06 114 THR A CA 1
ATOM 912 C C . THR A 1 114 ? 20.198 7.454 -12.639 1.00 96.06 114 THR A C 1
ATOM 914 O O . THR A 1 114 ? 21.005 7.497 -13.571 1.00 96.06 114 THR A O 1
ATOM 917 N N . SER A 1 115 ? 18.894 7.248 -12.846 1.00 96.56 115 SER A N 1
ATOM 918 C CA . SER A 1 115 ? 18.243 7.203 -14.156 1.00 96.56 115 SER A CA 1
ATOM 919 C C . SER A 1 115 ? 17.065 8.172 -14.211 1.00 96.56 115 SER A C 1
ATOM 921 O O . SER A 1 115 ? 16.345 8.351 -13.234 1.00 96.56 115 SER A O 1
ATOM 923 N N . ASP A 1 116 ? 16.830 8.752 -15.385 1.00 97.00 116 ASP A N 1
ATOM 924 C CA . ASP A 1 116 ? 15.631 9.537 -15.665 1.00 97.00 116 ASP A CA 1
ATOM 925 C C . ASP A 1 116 ? 14.444 8.643 -16.084 1.00 97.00 116 ASP A C 1
ATOM 927 O O . ASP A 1 116 ? 14.590 7.441 -16.342 1.00 97.00 116 ASP A O 1
ATOM 931 N N . SER A 1 117 ? 13.254 9.252 -16.149 1.00 96.81 117 SER A N 1
ATOM 932 C CA . SER A 1 117 ? 12.008 8.580 -16.540 1.00 96.81 117 SER A CA 1
ATOM 933 C C . SER A 1 117 ? 12.084 8.010 -17.955 1.00 96.81 117 SER A C 1
ATOM 935 O O . SER A 1 117 ? 11.629 6.896 -18.181 1.00 96.81 117 SER A O 1
ATOM 937 N N . MET A 1 118 ? 12.678 8.735 -18.908 1.00 97.50 118 MET A N 1
ATOM 938 C CA . MET A 1 118 ? 12.719 8.321 -20.314 1.00 97.50 118 MET A CA 1
ATOM 939 C C . MET A 1 118 ? 13.506 7.017 -20.476 1.00 97.50 118 MET A C 1
ATOM 941 O O . MET A 1 118 ? 12.996 6.056 -21.053 1.00 97.50 118 MET A O 1
ATOM 945 N N . LYS A 1 119 ? 14.695 6.945 -19.869 1.00 97.12 119 LYS A N 1
ATOM 946 C CA . LYS A 1 119 ? 15.527 5.735 -19.845 1.00 97.12 119 LYS A CA 1
ATOM 947 C C . LYS A 1 119 ? 14.825 4.569 -19.158 1.00 97.12 119 LYS A C 1
ATOM 949 O O . LYS A 1 119 ? 14.856 3.453 -19.669 1.00 97.12 119 LYS A O 1
ATOM 954 N N . PHE A 1 120 ? 14.168 4.812 -18.022 1.00 98.00 120 PHE A N 1
ATOM 955 C CA . PHE A 1 120 ? 13.418 3.765 -17.327 1.00 98.00 120 PHE A CA 1
ATOM 956 C C . PHE A 1 120 ? 12.269 3.208 -18.183 1.00 98.00 120 PHE A C 1
ATOM 958 O O . PHE A 1 120 ? 12.059 1.992 -18.229 1.00 98.00 120 PHE A O 1
ATOM 965 N N . GLU A 1 121 ? 11.530 4.071 -18.881 1.00 97.69 121 GLU A N 1
ATOM 966 C CA . GLU A 1 121 ? 10.453 3.642 -19.771 1.00 97.69 121 GLU A CA 1
ATOM 967 C C . GLU A 1 121 ? 10.975 2.804 -20.944 1.00 97.69 121 GLU A C 1
ATOM 969 O O . GLU A 1 121 ? 10.365 1.784 -21.279 1.00 97.69 121 GLU A O 1
ATOM 974 N N . ASP A 1 122 ? 12.104 3.194 -21.541 1.00 96.69 122 ASP A N 1
ATOM 975 C CA . ASP A 1 122 ? 12.746 2.451 -22.630 1.00 96.69 122 ASP A CA 1
ATOM 976 C C . ASP A 1 122 ? 13.230 1.070 -22.177 1.00 96.69 122 ASP A C 1
ATOM 978 O O . ASP A 1 122 ? 12.973 0.068 -22.852 1.00 96.69 122 ASP A O 1
ATOM 982 N N . GLU A 1 123 ? 13.826 0.980 -20.988 1.00 94.69 123 GLU A N 1
ATOM 983 C CA . GLU A 1 123 ? 14.179 -0.295 -20.354 1.00 94.69 123 GLU A CA 1
ATOM 984 C C . GLU A 1 123 ? 12.939 -1.169 -20.120 1.00 94.69 123 GLU A C 1
ATOM 986 O O . GLU A 1 123 ? 12.928 -2.360 -20.447 1.00 94.69 123 GLU A O 1
ATOM 991 N N . CYS A 1 124 ? 11.841 -0.583 -19.634 1.00 95.56 124 CYS A N 1
ATOM 992 C CA . CYS A 1 124 ? 10.584 -1.309 -19.468 1.00 95.56 124 CYS A CA 1
ATOM 993 C C . CYS A 1 124 ? 10.034 -1.814 -20.813 1.00 95.56 124 CYS A C 1
ATOM 995 O O . CYS A 1 124 ? 9.572 -2.954 -20.880 1.00 95.56 124 CYS A O 1
ATOM 997 N N . ARG A 1 125 ? 10.106 -1.024 -21.894 1.00 94.88 125 ARG A N 1
ATOM 998 C CA . ARG A 1 125 ? 9.703 -1.461 -23.247 1.00 94.88 125 ARG A CA 1
ATOM 999 C C . ARG A 1 125 ? 10.579 -2.610 -23.749 1.00 94.88 125 ARG A C 1
ATOM 1001 O O . ARG A 1 125 ? 10.058 -3.549 -24.349 1.00 94.88 125 ARG A O 1
ATOM 1008 N N . ALA A 1 126 ? 11.884 -2.574 -23.479 1.00 92.12 126 ALA A N 1
ATOM 1009 C CA . ALA A 1 126 ? 12.811 -3.634 -23.868 1.00 92.12 126 ALA A CA 1
ATOM 1010 C C . ALA A 1 126 ? 12.535 -4.962 -23.135 1.00 92.12 126 ALA A C 1
ATOM 1012 O O . ALA A 1 126 ? 12.629 -6.025 -23.750 1.00 92.12 126 ALA A O 1
ATOM 1013 N N . ILE A 1 127 ? 12.169 -4.896 -21.848 1.00 91.00 127 ILE A N 1
ATOM 1014 C CA . ILE A 1 127 ? 11.963 -6.064 -20.972 1.00 91.00 127 ILE A CA 1
ATOM 1015 C C . ILE A 1 127 ? 10.543 -6.638 -21.077 1.00 91.00 127 ILE A C 1
ATOM 1017 O O . ILE A 1 127 ? 10.363 -7.853 -21.115 1.00 91.00 127 ILE A O 1
ATOM 1021 N N . VAL A 1 128 ? 9.528 -5.771 -21.066 1.00 90.81 128 VAL A N 1
ATOM 1022 C CA . VAL A 1 128 ? 8.103 -6.135 -20.935 1.00 90.81 128 VAL A CA 1
ATOM 1023 C C . VAL A 1 128 ? 7.354 -6.019 -22.266 1.00 90.81 128 VAL A C 1
ATOM 1025 O O . VAL A 1 128 ? 6.331 -6.675 -22.457 1.00 90.81 128 VAL A O 1
ATOM 1028 N N . GLY A 1 129 ? 7.863 -5.235 -23.217 1.00 90.00 129 GLY A N 1
ATOM 1029 C CA . GLY A 1 129 ? 7.209 -5.003 -24.503 1.00 90.00 129 GLY A CA 1
ATOM 1030 C C . GLY A 1 129 ? 6.032 -4.033 -24.394 1.00 90.00 129 GLY A C 1
ATOM 1031 O O . GLY A 1 129 ? 6.035 -3.115 -23.579 1.00 90.00 129 GLY A O 1
ATOM 1032 N N . ALA A 1 130 ? 5.003 -4.231 -25.219 1.00 89.25 130 ALA A N 1
ATOM 1033 C CA . ALA A 1 130 ? 3.898 -3.279 -25.381 1.00 89.25 130 ALA A CA 1
ATOM 1034 C C . ALA A 1 130 ? 3.090 -2.992 -24.097 1.00 89.25 130 ALA A C 1
ATOM 1036 O O . ALA A 1 130 ? 2.461 -1.944 -24.003 1.00 89.25 130 ALA A O 1
ATOM 1037 N N . GLN A 1 131 ? 3.114 -3.888 -23.103 1.00 91.75 131 GLN A N 1
ATOM 1038 C CA . GLN A 1 131 ? 2.399 -3.725 -21.825 1.00 91.75 131 GLN A CA 1
ATOM 1039 C C . GLN A 1 131 ? 3.170 -2.885 -20.790 1.00 91.75 131 GLN A C 1
ATOM 1041 O O . GLN A 1 131 ? 2.712 -2.697 -19.662 1.00 91.75 131 GLN A O 1
ATOM 1046 N N . SER A 1 132 ? 4.341 -2.352 -21.152 1.00 95.12 132 SER A N 1
ATOM 1047 C CA . SER A 1 132 ? 5.220 -1.627 -20.230 1.00 95.12 132 SER A CA 1
ATOM 1048 C C . SER A 1 132 ? 4.620 -0.328 -19.687 1.00 95.12 132 SER A C 1
ATOM 1050 O O . SER A 1 132 ? 5.046 0.133 -18.632 1.00 95.12 132 SER A O 1
ATOM 1052 N N . TYR A 1 133 ? 3.628 0.258 -20.368 1.00 96.06 133 TYR A N 1
ATOM 1053 C CA . TYR A 1 133 ? 3.036 1.553 -20.007 1.00 96.06 133 TYR A CA 1
ATOM 1054 C C . TYR A 1 133 ? 2.468 1.597 -18.581 1.00 96.06 133 TYR A C 1
ATOM 1056 O O . TYR A 1 133 ? 2.466 2.645 -17.937 1.00 96.06 133 TYR A O 1
ATOM 1064 N N . ILE A 1 134 ? 2.034 0.449 -18.054 1.00 95.88 134 ILE A N 1
ATOM 1065 C CA . ILE A 1 134 ? 1.531 0.303 -16.682 1.00 95.88 134 ILE A CA 1
ATOM 1066 C C . ILE A 1 134 ? 2.625 0.640 -15.643 1.00 95.88 134 ILE A C 1
ATOM 1068 O O . ILE A 1 134 ? 2.325 1.057 -14.520 1.00 95.88 134 ILE A O 1
ATOM 1072 N N . LEU A 1 135 ? 3.899 0.495 -16.018 1.00 97.38 135 LEU A N 1
ATOM 1073 C CA . LEU A 1 135 ? 5.064 0.647 -15.145 1.00 97.38 135 LEU A CA 1
ATOM 1074 C C . LEU A 1 135 ? 5.622 2.076 -15.128 1.00 97.38 135 LEU A C 1
ATOM 1076 O O . LEU A 1 135 ? 6.320 2.428 -14.188 1.00 97.38 135 LEU A O 1
ATOM 1080 N N . PHE A 1 136 ? 5.276 2.929 -16.095 1.00 97.56 136 PHE A N 1
ATOM 1081 C CA . PHE A 1 136 ? 5.907 4.250 -16.296 1.00 97.56 136 PHE A CA 1
ATOM 1082 C C . PHE A 1 136 ? 5.684 5.260 -15.160 1.00 97.56 136 PHE A C 1
ATOM 1084 O O . PHE A 1 136 ? 6.286 6.322 -15.136 1.00 97.56 136 PHE A O 1
ATOM 1091 N N . THR A 1 137 ? 4.786 4.954 -14.225 1.00 97.50 137 THR A N 1
ATOM 1092 C CA . THR A 1 137 ? 4.472 5.811 -13.067 1.00 97.50 137 THR A CA 1
ATOM 1093 C C . THR A 1 137 ? 4.677 5.090 -11.737 1.00 97.50 137 THR A C 1
ATOM 1095 O O . THR A 1 137 ? 4.057 5.433 -10.725 1.00 97.50 137 THR A O 1
ATOM 1098 N N . LEU A 1 138 ? 5.484 4.027 -11.741 1.00 97.81 138 LEU A N 1
ATOM 1099 C CA . LEU A 1 138 ? 5.733 3.209 -10.560 1.00 97.81 138 LEU A CA 1
ATOM 1100 C C . LEU A 1 138 ? 6.496 3.985 -9.477 1.00 97.81 138 LEU A C 1
ATOM 1102 O O . LEU A 1 138 ? 6.184 3.834 -8.301 1.00 97.81 138 LEU A O 1
ATOM 1106 N N . ASP A 1 139 ? 7.400 4.878 -9.876 1.00 97.38 139 ASP A N 1
ATOM 1107 C CA . ASP A 1 139 ? 8.080 5.860 -9.023 1.00 97.38 139 ASP A CA 1
ATOM 1108 C C . ASP A 1 139 ? 7.084 6.727 -8.237 1.00 97.38 139 ASP A C 1
ATOM 1110 O O . ASP A 1 139 ? 7.125 6.795 -7.009 1.00 97.38 139 ASP A O 1
ATOM 1114 N N . LYS A 1 140 ? 6.106 7.320 -8.930 1.00 97.75 140 LYS A N 1
ATOM 1115 C CA . LYS A 1 140 ? 5.086 8.191 -8.327 1.00 97.75 140 LYS A CA 1
ATOM 1116 C C . LYS A 1 140 ? 4.179 7.413 -7.386 1.00 97.75 140 LYS A C 1
ATOM 1118 O O . LYS A 1 140 ? 3.735 7.951 -6.372 1.00 97.75 140 LYS A O 1
ATOM 1123 N N . LEU A 1 141 ? 3.881 6.160 -7.724 1.00 98.38 141 LEU A N 1
ATOM 1124 C CA . LEU A 1 141 ? 3.111 5.266 -6.867 1.00 98.38 141 LEU A CA 1
ATOM 1125 C C . LEU A 1 141 ? 3.880 4.919 -5.588 1.00 98.38 141 LEU A C 1
ATOM 1127 O O . LEU A 1 141 ? 3.316 5.029 -4.501 1.00 98.38 141 LEU A O 1
ATOM 1131 N N . ILE A 1 142 ? 5.161 4.571 -5.701 1.00 98.06 142 ILE A N 1
ATOM 1132 C CA . ILE A 1 142 ? 6.029 4.303 -4.548 1.00 98.06 142 ILE A CA 1
ATOM 1133 C C . ILE A 1 142 ? 6.146 5.554 -3.672 1.00 98.06 142 ILE A C 1
ATOM 1135 O O . ILE A 1 142 ? 5.963 5.464 -2.461 1.00 98.06 142 ILE A O 1
ATOM 1139 N N . HIS A 1 143 ? 6.324 6.735 -4.268 1.00 97.19 143 HIS A N 1
ATOM 1140 C CA . HIS A 1 143 ? 6.355 8.000 -3.529 1.00 97.19 143 HIS A CA 1
ATOM 1141 C C . HIS A 1 143 ? 5.052 8.276 -2.771 1.00 97.19 143 HIS A C 1
ATOM 1143 O O . HIS A 1 143 ? 5.076 8.658 -1.604 1.00 97.19 143 HIS A O 1
ATOM 1149 N N . LYS A 1 144 ? 3.895 8.047 -3.408 1.00 98.06 144 LYS A N 1
ATOM 1150 C CA . LYS A 1 144 ? 2.585 8.154 -2.744 1.00 98.06 144 LYS A CA 1
ATOM 1151 C C . LYS A 1 144 ? 2.460 7.168 -1.582 1.00 98.06 144 LYS A C 1
ATOM 1153 O O . LYS A 1 144 ? 1.948 7.552 -0.537 1.00 98.06 144 LYS A O 1
ATOM 1158 N N . LEU A 1 145 ? 2.936 5.932 -1.747 1.00 98.19 145 LEU A N 1
ATOM 1159 C CA . LEU A 1 145 ? 2.922 4.921 -0.689 1.00 98.19 145 LEU A CA 1
ATOM 1160 C C . LEU A 1 145 ? 3.788 5.349 0.504 1.00 98.19 145 LEU A C 1
ATOM 1162 O O . LEU A 1 145 ? 3.320 5.299 1.638 1.00 98.19 145 LEU A O 1
ATOM 1166 N N . ILE A 1 146 ? 5.009 5.827 0.248 1.00 97.50 146 ILE A N 1
ATOM 1167 C CA . ILE A 1 146 ? 5.924 6.327 1.287 1.00 97.50 146 ILE A CA 1
ATOM 1168 C C . ILE A 1 146 ? 5.292 7.502 2.034 1.00 97.50 146 ILE A C 1
ATOM 1170 O O . ILE A 1 146 ? 5.253 7.492 3.262 1.00 97.50 146 ILE A O 1
ATOM 1174 N N . LYS A 1 147 ? 4.732 8.479 1.310 1.00 97.00 147 LYS A N 1
ATOM 1175 C CA . LYS A 1 147 ? 4.020 9.608 1.925 1.00 97.00 147 LYS A CA 1
ATOM 1176 C C . LYS A 1 147 ? 2.859 9.150 2.802 1.00 97.00 147 LYS A C 1
ATOM 1178 O O . LYS A 1 147 ? 2.684 9.677 3.892 1.00 97.00 147 LYS A O 1
ATOM 1183 N N . GLN A 1 148 ? 2.100 8.148 2.363 1.00 97.12 148 GLN A N 1
ATOM 1184 C CA . GLN A 1 148 ? 0.999 7.615 3.160 1.00 97.12 148 GLN A CA 1
ATOM 1185 C C . GLN A 1 148 ? 1.486 6.921 4.439 1.00 97.12 148 GLN A C 1
ATOM 1187 O O . GLN A 1 148 ? 0.861 7.057 5.487 1.00 97.12 148 GLN A O 1
ATOM 1192 N N . MET A 1 149 ? 2.616 6.211 4.380 1.00 96.00 149 MET A N 1
ATOM 1193 C CA . MET A 1 149 ? 3.241 5.638 5.575 1.00 96.00 149 MET A CA 1
ATOM 1194 C C . MET A 1 149 ? 3.743 6.722 6.536 1.00 96.00 149 MET A C 1
ATOM 1196 O O . MET A 1 149 ? 3.605 6.563 7.743 1.00 96.00 149 MET A O 1
ATOM 1200 N N . GLN A 1 150 ? 4.294 7.823 6.015 1.00 94.88 150 GLN A N 1
ATOM 1201 C CA . GLN A 1 150 ? 4.726 8.966 6.828 1.00 94.88 150 GLN A CA 1
ATOM 1202 C C . GLN A 1 150 ? 3.550 9.634 7.545 1.00 94.88 150 GLN A C 1
ATOM 1204 O O . GLN A 1 150 ? 3.670 9.922 8.731 1.00 94.88 150 GLN A O 1
ATOM 1209 N N . ILE A 1 151 ? 2.419 9.824 6.857 1.00 92.69 151 ILE A N 1
ATOM 1210 C CA . ILE A 1 151 ? 1.168 10.326 7.450 1.00 92.69 151 ILE A CA 1
ATOM 1211 C C . ILE A 1 151 ? 0.769 9.448 8.642 1.00 92.69 151 ILE A C 1
ATOM 1213 O O . ILE A 1 151 ? 0.681 9.937 9.762 1.00 92.69 151 ILE A O 1
ATOM 1217 N N . ILE A 1 152 ? 0.671 8.131 8.431 1.00 93.56 152 ILE A N 1
ATOM 1218 C CA . ILE A 1 152 ? 0.305 7.171 9.487 1.00 93.56 152 ILE A CA 1
ATOM 1219 C C . ILE A 1 152 ? 1.292 7.188 10.663 1.00 93.56 152 ILE A C 1
ATOM 1221 O O . ILE A 1 152 ? 0.896 6.979 11.805 1.00 93.56 152 ILE A O 1
ATOM 1225 N N . ALA A 1 153 ? 2.579 7.416 10.398 1.00 90.44 153 ALA A N 1
ATOM 1226 C CA . ALA A 1 153 ? 3.608 7.451 11.432 1.00 90.44 153 ALA A CA 1
ATOM 1227 C C . ALA A 1 153 ? 3.663 8.773 12.219 1.00 90.44 153 ALA A C 1
ATOM 1229 O O . ALA A 1 153 ? 4.265 8.798 13.289 1.00 90.44 153 ALA A O 1
ATOM 1230 N N . THR A 1 154 ? 3.093 9.857 11.685 1.00 89.81 154 THR A N 1
ATOM 1231 C CA . THR A 1 154 ? 3.239 11.214 12.244 1.00 89.81 154 THR A CA 1
ATOM 1232 C C . THR A 1 154 ? 1.939 11.745 12.840 1.00 89.81 154 THR A C 1
ATOM 1234 O O . THR A 1 154 ? 1.981 12.560 13.755 1.00 89.81 154 THR A O 1
ATOM 1237 N N . GLU A 1 155 ? 0.784 11.317 12.332 1.00 88.88 155 GLU A N 1
ATOM 1238 C CA . GLU A 1 155 ? -0.511 11.810 12.793 1.00 88.88 155 GLU A CA 1
ATOM 1239 C C . GLU A 1 155 ? -1.006 11.054 14.035 1.00 88.88 155 GLU A C 1
ATOM 1241 O O . GLU A 1 155 ? -1.183 9.834 14.028 1.00 88.88 155 GLU A O 1
ATOM 1246 N N . ASP A 1 156 ? -1.307 11.804 15.099 1.00 80.88 156 ASP A N 1
ATOM 1247 C CA . ASP A 1 156 ? -1.779 11.255 16.378 1.00 80.88 156 ASP A CA 1
ATOM 1248 C C . ASP A 1 156 ? -3.076 10.441 16.241 1.00 80.88 156 ASP A C 1
ATOM 1250 O O . ASP A 1 156 ? -3.285 9.467 16.970 1.00 80.88 156 ASP A O 1
ATOM 1254 N N . GLY A 1 157 ? -3.959 10.826 15.312 1.00 79.50 157 GLY A N 1
ATOM 1255 C CA . GLY A 1 157 ? -5.218 10.121 15.051 1.00 79.50 157 GLY A CA 1
ATOM 1256 C C . GLY A 1 157 ? -4.988 8.674 14.615 1.00 79.50 157 GLY A C 1
ATOM 1257 O O . GLY A 1 157 ? -5.592 7.753 15.163 1.00 79.50 157 GLY A O 1
ATOM 1258 N N . GLU A 1 158 ? -4.036 8.462 13.709 1.00 87.19 158 GLU A N 1
ATOM 1259 C CA . GLU A 1 158 ? -3.685 7.149 13.163 1.00 87.19 158 GLU A CA 1
ATOM 1260 C C . GLU A 1 158 ? -3.070 6.239 14.234 1.00 87.19 158 GLU A C 1
ATOM 1262 O O . GLU A 1 158 ? -3.381 5.044 14.333 1.00 87.19 158 GLU A O 1
ATOM 1267 N N . PHE A 1 159 ? -2.254 6.828 15.110 1.00 85.94 159 PHE A N 1
ATOM 1268 C CA . PHE A 1 159 ? -1.629 6.131 16.228 1.00 85.94 159 PHE A CA 1
ATOM 1269 C C . PHE A 1 159 ? -2.651 5.604 17.244 1.00 85.94 159 PHE A C 1
ATOM 1271 O O . PHE A 1 159 ? -2.528 4.470 17.717 1.00 85.94 159 PHE A O 1
ATOM 1278 N N . ARG A 1 160 ? -3.709 6.374 17.541 1.00 87.12 160 ARG A N 1
ATOM 1279 C CA . ARG A 1 160 ? -4.781 5.959 18.471 1.00 87.12 160 ARG A CA 1
ATOM 1280 C C . ARG A 1 160 ? -5.463 4.670 18.023 1.00 87.12 160 ARG A C 1
ATOM 1282 O O . ARG A 1 160 ? -5.731 3.789 18.842 1.00 87.12 160 ARG A O 1
ATOM 1289 N N . VAL A 1 161 ? -5.693 4.528 16.723 1.00 89.12 161 VAL A N 1
ATOM 1290 C CA . VAL A 1 161 ? -6.314 3.336 16.138 1.00 89.12 161 VAL A CA 1
ATOM 1291 C C . VAL A 1 161 ? -5.400 2.121 16.211 1.00 89.12 161 VAL A C 1
ATOM 1293 O O . VAL A 1 161 ? -5.844 1.024 16.562 1.00 89.12 161 VAL A O 1
ATOM 1296 N N . LEU A 1 162 ? -4.112 2.307 15.916 1.00 89.62 162 LEU A N 1
ATOM 1297 C CA . LEU A 1 162 ? -3.107 1.249 16.041 1.00 89.62 162 LEU A CA 1
ATOM 1298 C C . LEU A 1 162 ? -2.979 0.762 17.485 1.00 89.62 162 LEU A C 1
ATOM 1300 O O . LEU A 1 162 ? -2.839 -0.441 17.727 1.00 89.62 162 LEU A O 1
ATOM 1304 N N . HIS A 1 163 ? -3.067 1.681 18.443 1.00 87.06 163 HIS A N 1
ATOM 1305 C CA . HIS A 1 163 ? -3.079 1.362 19.865 1.00 87.06 163 HIS A CA 1
ATOM 1306 C C . HIS A 1 163 ? -4.324 0.583 20.273 1.00 87.06 163 HIS A C 1
ATOM 1308 O O . HIS A 1 163 ? -4.195 -0.454 20.923 1.00 87.06 163 HIS A O 1
ATOM 1314 N N . LEU A 1 164 ? -5.512 1.015 19.839 1.00 89.00 164 LEU A N 1
ATOM 1315 C CA . LEU A 1 164 ? -6.749 0.273 20.079 1.00 89.00 164 LEU A CA 1
ATOM 1316 C C . LEU A 1 164 ? -6.669 -1.146 19.493 1.00 89.00 164 LEU A C 1
ATOM 1318 O O . LEU A 1 164 ? -6.995 -2.114 20.175 1.00 89.00 164 LEU A O 1
ATOM 1322 N N . HIS A 1 165 ? -6.170 -1.292 18.264 1.00 90.19 165 HIS A N 1
ATOM 1323 C CA . HIS A 1 165 ? -5.971 -2.604 17.650 1.00 90.19 165 HIS A CA 1
ATOM 1324 C C . HIS A 1 165 ? -4.974 -3.472 18.431 1.00 90.19 165 HIS A C 1
ATOM 1326 O O . HIS A 1 165 ? -5.211 -4.660 18.650 1.00 90.19 165 HIS A O 1
ATOM 1332 N N . SER A 1 166 ? -3.866 -2.883 18.883 1.00 87.06 166 SER A N 1
ATOM 1333 C CA . SER A 1 166 ? -2.860 -3.586 19.684 1.00 87.06 166 SER A CA 1
ATOM 1334 C C . SER A 1 166 ? -3.429 -4.043 21.027 1.00 87.06 166 SER A C 1
ATOM 1336 O O . SER A 1 166 ? -3.186 -5.179 21.432 1.00 87.06 166 SER A O 1
ATOM 1338 N N . TYR A 1 167 ? -4.230 -3.198 21.679 1.00 85.75 167 TYR A N 1
ATOM 1339 C CA . TYR A 1 167 ? -4.961 -3.535 22.896 1.00 85.75 167 TYR A CA 1
ATOM 1340 C C . TYR A 1 167 ? -5.918 -4.717 22.666 1.00 85.75 167 TYR A C 1
ATOM 1342 O O . TYR A 1 167 ? -5.822 -5.717 23.375 1.00 85.75 167 TYR A O 1
ATOM 1350 N N . GLU A 1 168 ? -6.763 -4.671 21.629 1.00 86.56 168 GLU A N 1
ATOM 1351 C CA . GLU A 1 168 ? -7.709 -5.757 21.316 1.00 86.56 168 GLU A CA 1
ATOM 1352 C C . GLU A 1 168 ? -7.012 -7.069 20.925 1.00 86.56 168 GLU A C 1
ATOM 1354 O O . GLU A 1 168 ? -7.519 -8.160 21.196 1.00 86.56 168 GLU A O 1
ATOM 1359 N N . ARG A 1 169 ? -5.824 -6.988 20.313 1.00 83.25 169 ARG A N 1
ATOM 1360 C CA . ARG A 1 169 ? -5.020 -8.166 19.957 1.00 83.25 169 ARG A CA 1
ATOM 1361 C C . ARG A 1 169 ? -4.362 -8.825 21.171 1.00 83.25 169 ARG A C 1
ATOM 1363 O O . ARG A 1 169 ? -4.185 -10.040 21.168 1.00 83.25 169 ARG A O 1
ATOM 1370 N N . LEU A 1 170 ? -3.974 -8.037 22.173 1.00 81.44 170 LEU A N 1
ATOM 1371 C CA . LEU A 1 170 ? -3.345 -8.524 23.408 1.00 81.44 170 LEU A CA 1
ATOM 1372 C C . LEU A 1 170 ? -4.370 -8.952 24.466 1.00 81.44 170 LEU A C 1
ATOM 1374 O O . LEU A 1 170 ? -4.045 -9.735 25.360 1.00 81.44 170 LEU A O 1
ATOM 1378 N N . ARG A 1 171 ? -5.602 -8.445 24.375 1.00 78.38 171 ARG A N 1
ATOM 1379 C CA . ARG A 1 171 ? -6.710 -8.808 25.258 1.00 78.38 171 ARG A CA 1
ATOM 1380 C C . ARG A 1 171 ? -7.120 -10.272 25.055 1.00 78.38 171 ARG A C 1
ATOM 1382 O O . ARG A 1 171 ? -6.931 -10.846 23.985 1.00 78.38 171 ARG A O 1
ATOM 1389 N N . ASN 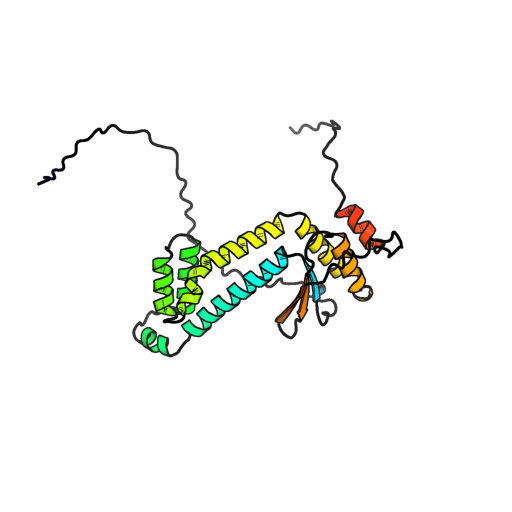A 1 172 ? -7.702 -10.881 26.095 1.00 75.44 172 ASN A N 1
ATOM 1390 C CA . ASN A 1 172 ? -8.204 -12.256 26.036 1.00 75.44 172 ASN A CA 1
ATOM 1391 C C . ASN A 1 172 ? -9.117 -12.452 24.800 1.00 75.44 172 ASN A C 1
ATOM 1393 O O . ASN A 1 172 ? -10.174 -11.816 24.736 1.00 75.44 172 ASN A O 1
ATOM 1397 N N . PRO A 1 173 ? -8.759 -13.344 23.853 1.00 73.81 173 PRO A N 1
ATOM 1398 C CA . PRO A 1 173 ? -9.539 -13.585 22.644 1.00 73.81 173 PRO A CA 1
ATOM 1399 C C . PRO A 1 173 ? -10.982 -14.022 22.902 1.00 73.81 173 PRO A C 1
ATOM 1401 O O . PRO A 1 173 ? -11.839 -13.748 22.065 1.00 73.81 173 PRO A O 1
ATOM 1404 N N . GLU A 1 174 ? -11.257 -14.680 24.033 1.00 75.69 174 GLU A N 1
ATOM 1405 C CA . GLU A 1 174 ? -12.609 -15.117 24.411 1.00 75.69 174 GLU A CA 1
ATOM 1406 C C . GLU A 1 174 ? -13.517 -13.956 24.833 1.00 75.69 174 GLU A C 1
ATOM 1408 O O . GLU A 1 174 ? -14.737 -14.067 24.758 1.00 75.69 174 GLU A O 1
ATOM 1413 N N . ALA A 1 175 ? -12.930 -12.827 25.236 1.00 75.69 175 ALA A N 1
ATOM 1414 C CA . ALA A 1 175 ? -13.651 -11.610 25.598 1.00 75.69 175 ALA A CA 1
ATOM 1415 C C . ALA A 1 175 ? -13.830 -10.645 24.411 1.00 75.69 175 ALA A C 1
ATOM 1417 O O . ALA A 1 175 ? -14.378 -9.557 24.584 1.00 75.69 175 ALA A O 1
ATOM 1418 N N . PHE A 1 176 ? -13.349 -11.009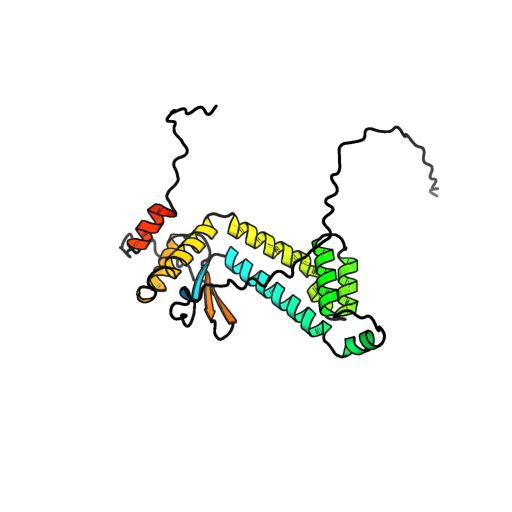 23.216 1.00 83.88 176 PHE A N 1
ATOM 1419 C CA . PHE A 1 176 ? -13.422 -10.143 22.044 1.00 83.88 176 PHE A CA 1
ATOM 1420 C C . PHE A 1 176 ? -14.866 -10.008 21.542 1.00 83.88 176 PHE A C 1
ATOM 1422 O O . PHE A 1 176 ? -15.521 -11.001 21.222 1.00 83.88 176 PHE A O 1
ATOM 1429 N N . SER A 1 177 ? -15.323 -8.767 21.387 1.00 86.88 177 SER A N 1
ATOM 1430 C CA . SER A 1 177 ? -16.606 -8.433 20.770 1.00 86.88 177 SER A CA 1
ATOM 1431 C C . SER A 1 177 ? -16.386 -7.424 19.647 1.00 86.88 177 SER A C 1
ATOM 1433 O O . SER A 1 177 ? -15.940 -6.307 19.899 1.00 86.88 177 SER A O 1
ATOM 1435 N N . ASP A 1 178 ? -16.722 -7.809 18.409 1.00 88.12 178 ASP A N 1
ATOM 1436 C CA . ASP A 1 178 ? -16.587 -6.938 17.227 1.00 88.12 178 ASP A CA 1
ATOM 1437 C C . ASP A 1 178 ? -17.423 -5.656 17.382 1.00 88.12 178 ASP A C 1
ATOM 1439 O O . ASP A 1 178 ? -16.964 -4.572 17.044 1.00 88.12 178 ASP A O 1
ATOM 1443 N N . ALA A 1 179 ? -18.615 -5.763 17.982 1.00 87.31 179 ALA A N 1
ATOM 1444 C CA . ALA A 1 179 ? -19.472 -4.613 18.259 1.00 87.31 179 ALA A CA 1
ATOM 1445 C C . ALA A 1 179 ? -18.829 -3.635 19.258 1.00 87.31 179 ALA A C 1
ATOM 1447 O O . ALA A 1 179 ? -18.853 -2.432 19.034 1.00 87.31 179 ALA A O 1
ATOM 1448 N N . VAL A 1 180 ? -18.200 -4.136 20.329 1.00 87.50 180 VAL A N 1
ATOM 1449 C CA . VAL A 1 180 ? -17.518 -3.274 21.314 1.00 87.50 180 VAL A CA 1
ATOM 1450 C C . VAL A 1 180 ? -16.273 -2.630 20.704 1.00 87.50 180 VAL A C 1
ATOM 1452 O O . VAL A 1 180 ? -16.032 -1.447 20.919 1.00 87.50 180 VAL A O 1
ATOM 1455 N N . TYR A 1 181 ? -15.505 -3.377 19.903 1.00 90.19 181 TYR A N 1
ATOM 1456 C CA . TYR A 1 181 ? -14.345 -2.827 19.200 1.00 90.19 181 TYR A CA 1
ATOM 1457 C C . TYR A 1 181 ? -14.762 -1.726 18.210 1.00 90.19 181 TYR A C 1
ATOM 1459 O O . TYR A 1 181 ? -14.136 -0.667 18.176 1.00 90.19 181 TYR A O 1
ATOM 1467 N N . HIS A 1 182 ? -15.849 -1.935 17.46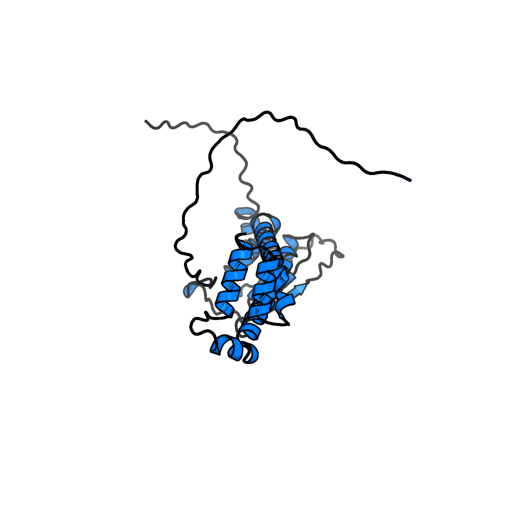4 1.00 89.44 182 HIS A N 1
ATOM 1468 C CA . HIS A 1 182 ? -16.426 -0.918 16.588 1.00 89.44 182 HIS A CA 1
ATOM 1469 C C . HIS A 1 182 ? -16.795 0.366 17.349 1.00 89.44 182 HIS A C 1
ATOM 1471 O O . HIS A 1 182 ? -16.355 1.445 16.954 1.00 89.44 182 HIS A O 1
ATOM 1477 N N . GLU A 1 183 ? -17.532 0.257 18.460 1.00 87.62 183 GLU A N 1
ATOM 1478 C CA . GLU A 1 183 ? -17.915 1.425 19.267 1.00 87.62 183 GLU A CA 1
ATOM 1479 C C . GLU A 1 183 ? -16.696 2.148 19.855 1.00 87.62 183 GLU A C 1
ATOM 1481 O O . GLU A 1 183 ? -16.623 3.376 19.813 1.00 87.62 183 GLU A O 1
ATOM 1486 N N . ASN A 1 184 ? -15.692 1.405 20.332 1.00 89.31 184 ASN A N 1
ATOM 1487 C CA . ASN A 1 184 ? -14.443 1.990 20.822 1.00 89.31 184 ASN A CA 1
ATOM 1488 C C . ASN A 1 184 ? -13.698 2.747 19.709 1.00 89.31 184 ASN A C 1
ATOM 1490 O O . ASN A 1 184 ? -13.197 3.845 19.942 1.00 89.31 184 ASN A O 1
ATOM 1494 N N . ALA A 1 185 ? -13.632 2.187 18.498 1.00 90.00 185 ALA A N 1
ATOM 1495 C CA . ALA A 1 185 ? -12.978 2.830 17.360 1.00 90.00 185 ALA A CA 1
ATOM 1496 C C . ALA A 1 185 ? -13.719 4.104 16.927 1.00 90.00 185 ALA A C 1
ATOM 1498 O O . ALA A 1 185 ? -13.086 5.136 16.708 1.00 90.00 185 ALA A O 1
ATOM 1499 N N . ARG A 1 186 ? -15.056 4.056 16.891 1.00 86.75 186 ARG A N 1
ATOM 1500 C CA . ARG A 1 186 ? -15.906 5.217 16.606 1.00 86.75 186 ARG A CA 1
ATOM 1501 C C . ARG A 1 186 ? -15.755 6.315 17.658 1.00 86.75 186 ARG A C 1
ATOM 1503 O O . ARG A 1 186 ? -15.717 7.489 17.312 1.00 86.75 186 ARG A O 1
ATOM 1510 N N . PHE A 1 187 ? -15.644 5.950 18.934 1.00 86.06 187 PHE A N 1
ATOM 1511 C CA . PHE A 1 187 ? -15.405 6.917 20.004 1.00 86.06 187 PHE A CA 1
ATOM 1512 C C . PHE A 1 187 ? -14.050 7.627 19.851 1.00 86.06 187 PHE A C 1
ATOM 1514 O O . PHE A 1 187 ? -13.950 8.822 20.120 1.00 86.06 187 PHE A O 1
ATOM 1521 N N . LEU A 1 188 ? -13.006 6.910 19.417 1.00 85.00 188 LEU A N 1
ATOM 1522 C CA . LEU A 1 188 ? -11.673 7.488 19.214 1.00 85.00 188 LEU A CA 1
ATOM 1523 C C . LEU A 1 188 ? -11.582 8.404 17.990 1.00 85.00 188 LEU A C 1
ATOM 1525 O O . LEU A 1 188 ? -10.754 9.317 17.998 1.00 85.00 188 LEU A O 1
ATOM 1529 N N . ILE A 1 189 ? -12.396 8.146 16.962 1.00 84.38 189 ILE A N 1
ATOM 1530 C CA . ILE A 1 189 ? -12.393 8.889 15.699 1.00 84.38 189 ILE A CA 1
ATOM 1531 C C . ILE A 1 189 ? -13.832 9.233 15.284 1.00 84.38 189 ILE A C 1
ATOM 1533 O O . ILE A 1 189 ? -14.411 8.587 14.406 1.00 84.38 189 ILE A O 1
ATOM 1537 N N . PRO A 1 190 ? -14.449 10.230 15.934 1.00 78.75 190 PRO A N 1
ATOM 1538 C CA . PRO A 1 190 ? -15.848 10.550 15.683 1.00 78.75 190 PRO A CA 1
ATOM 1539 C C . PRO A 1 190 ? -16.078 11.200 14.313 1.00 78.75 190 PRO A C 1
ATOM 1541 O O . PRO A 1 190 ? -17.146 11.000 13.742 1.00 78.75 190 PRO A O 1
ATOM 1544 N N . ASP A 1 191 ? -15.102 11.946 13.787 1.00 83.31 191 ASP A N 1
ATOM 1545 C CA . ASP A 1 191 ? -15.292 12.825 12.624 1.00 83.31 191 ASP A CA 1
ATOM 1546 C C . ASP A 1 191 ? -14.785 12.241 11.287 1.00 83.31 191 ASP A C 1
ATOM 1548 O O . ASP A 1 191 ? -15.098 12.798 10.234 1.00 83.31 191 ASP A O 1
ATOM 1552 N N . ASP A 1 192 ? -14.060 11.112 11.297 1.00 84.56 192 ASP A N 1
ATOM 1553 C CA . ASP A 1 192 ? -13.509 10.498 10.077 1.00 84.56 192 ASP A CA 1
ATOM 1554 C C . ASP A 1 192 ? -14.292 9.266 9.604 1.00 84.56 192 ASP A C 1
ATOM 1556 O O . ASP A 1 192 ? -15.046 8.621 10.340 1.00 84.56 192 ASP A O 1
ATOM 1560 N N . ASN A 1 193 ? -14.054 8.883 8.347 1.00 89.56 193 ASN A N 1
ATOM 1561 C CA . ASN A 1 193 ? -14.545 7.624 7.801 1.00 89.56 193 ASN A CA 1
ATOM 1562 C C . ASN A 1 193 ? -13.864 6.432 8.482 1.00 89.56 193 ASN A C 1
ATOM 1564 O O . ASN A 1 193 ? -12.639 6.286 8.437 1.00 89.56 193 ASN A O 1
ATOM 1568 N N . LEU A 1 194 ? -14.673 5.521 9.023 1.00 92.31 194 LEU A N 1
ATOM 1569 C CA . LEU A 1 194 ? -14.192 4.295 9.644 1.00 92.31 194 LEU A CA 1
ATOM 1570 C C . LEU A 1 194 ? -14.325 3.105 8.688 1.00 92.31 194 LEU A C 1
ATOM 1572 O O . LEU A 1 194 ? -15.405 2.781 8.195 1.00 92.31 194 LEU A O 1
ATOM 1576 N N . TYR A 1 195 ? -13.225 2.400 8.457 1.00 94.25 195 TYR A N 1
ATOM 1577 C CA . TYR A 1 195 ? -13.162 1.208 7.621 1.00 94.25 195 TYR A CA 1
ATOM 1578 C C . TYR A 1 195 ? -12.862 -0.020 8.465 1.00 94.25 195 TYR A C 1
ATOM 1580 O O . TYR A 1 195 ? -11.974 -0.010 9.310 1.00 94.25 195 TYR A O 1
ATOM 1588 N N . ARG A 1 196 ? -13.553 -1.120 8.179 1.00 94.56 196 ARG A N 1
ATOM 1589 C CA . ARG A 1 196 ? -13.280 -2.437 8.751 1.00 94.56 196 ARG A CA 1
ATOM 1590 C C . ARG A 1 196 ? -12.446 -3.255 7.775 1.00 94.56 196 ARG A C 1
ATOM 1592 O O . ARG A 1 196 ? -12.932 -3.643 6.710 1.00 94.56 196 ARG A O 1
ATOM 1599 N N . PHE A 1 197 ? -11.215 -3.548 8.164 1.00 95.00 197 PHE A N 1
ATOM 1600 C CA . PHE A 1 197 ? -10.273 -4.419 7.476 1.00 95.00 197 PHE A CA 1
ATOM 1601 C C . PHE A 1 197 ? -10.370 -5.814 8.083 1.00 95.00 197 PHE A C 1
ATOM 1603 O O . PHE A 1 197 ? -10.193 -5.994 9.284 1.00 95.00 197 PHE A O 1
ATOM 1610 N N . GLU A 1 198 ? -10.663 -6.808 7.254 1.00 93.69 198 GLU A N 1
ATOM 1611 C CA . GLU A 1 198 ? -10.753 -8.202 7.671 1.00 93.69 198 GLU A CA 1
ATOM 1612 C C . GLU A 1 198 ? -9.771 -9.048 6.871 1.00 93.69 198 GLU A C 1
ATOM 1614 O O . GLU A 1 198 ? -9.917 -9.210 5.656 1.00 93.69 198 GLU A O 1
ATOM 1619 N N . TYR A 1 199 ? -8.763 -9.579 7.556 1.00 90.25 199 TYR A N 1
ATOM 1620 C CA . TYR A 1 199 ? -7.761 -10.450 6.965 1.00 90.25 199 TYR A CA 1
ATOM 1621 C C . TYR A 1 199 ? -8.143 -11.916 7.148 1.00 90.25 199 TYR A C 1
ATOM 1623 O O . TYR A 1 199 ? -8.431 -12.357 8.258 1.00 90.25 199 TYR A O 1
ATOM 1631 N N . PHE A 1 200 ? -8.098 -12.679 6.057 1.00 87.38 200 PHE A N 1
ATOM 1632 C CA . PHE A 1 200 ? -8.338 -14.118 6.011 1.00 87.38 200 PHE A CA 1
ATOM 1633 C C . PHE A 1 200 ? -7.026 -14.845 5.676 1.00 87.38 200 PHE A C 1
ATOM 1635 O O . PHE A 1 200 ? -6.705 -15.006 4.489 1.00 87.38 200 PHE A O 1
ATOM 1642 N N . PRO A 1 201 ? -6.275 -15.326 6.689 1.00 82.38 201 PRO A N 1
ATOM 1643 C CA . PRO A 1 201 ? -4.990 -15.993 6.484 1.00 82.38 201 PRO A CA 1
ATOM 1644 C C . PRO A 1 201 ? -5.011 -17.164 5.486 1.00 82.38 201 PRO A C 1
ATOM 1646 O O . PRO A 1 201 ? -4.098 -17.232 4.665 1.00 82.38 201 PRO A O 1
ATOM 1649 N N . PRO A 1 202 ? -6.032 -18.054 5.467 1.00 80.69 202 PRO A N 1
ATOM 1650 C CA . PRO A 1 202 ? -6.052 -19.192 4.541 1.00 80.69 202 PRO A CA 1
ATOM 1651 C C . PRO A 1 202 ? -6.076 -18.802 3.059 1.00 80.69 202 PRO A C 1
ATOM 1653 O O . PRO A 1 202 ? -5.694 -19.595 2.205 1.00 80.69 202 PRO A O 1
ATOM 1656 N N . HIS A 1 203 ? -6.548 -17.593 2.748 1.00 80.19 203 HIS A N 1
ATOM 1657 C CA . HIS A 1 203 ? -6.729 -17.116 1.378 1.00 80.19 203 HIS A CA 1
ATOM 1658 C C . HIS A 1 203 ? -5.821 -15.932 1.036 1.00 80.19 203 HIS A C 1
ATOM 1660 O O . HIS A 1 203 ? -5.954 -15.388 -0.058 1.00 80.19 203 HIS A O 1
ATOM 1666 N N . MET A 1 204 ? -4.958 -15.502 1.970 1.00 84.75 204 MET A N 1
ATOM 1667 C CA . MET A 1 204 ? -4.163 -14.268 1.875 1.00 84.75 204 MET A CA 1
ATOM 1668 C C . MET A 1 204 ? -4.999 -13.071 1.388 1.00 84.75 204 MET A C 1
ATOM 1670 O O . MET A 1 204 ? -4.561 -12.277 0.558 1.00 84.75 204 MET A O 1
ATOM 1674 N N . ARG A 1 205 ? -6.245 -12.976 1.866 1.00 87.50 205 ARG A N 1
ATOM 1675 C CA . ARG A 1 205 ? -7.233 -12.009 1.376 1.00 87.50 205 ARG A CA 1
ATOM 1676 C C . ARG A 1 205 ? -7.543 -10.992 2.456 1.00 87.50 205 ARG A C 1
ATOM 1678 O O . ARG A 1 205 ? -7.831 -11.378 3.583 1.00 87.50 205 ARG A O 1
ATOM 1685 N N . ILE A 1 206 ? -7.558 -9.719 2.083 1.00 91.25 206 ILE A N 1
ATOM 1686 C CA . ILE A 1 206 ? -8.074 -8.635 2.918 1.00 91.25 206 ILE A CA 1
ATOM 1687 C C . ILE A 1 206 ? -9.384 -8.153 2.299 1.00 91.25 206 ILE A C 1
ATOM 1689 O O . ILE A 1 206 ? -9.454 -7.911 1.094 1.00 91.25 206 ILE A O 1
ATOM 1693 N N . VAL A 1 207 ? -10.428 -8.038 3.114 1.00 93.38 207 VAL A N 1
ATOM 1694 C CA . VAL A 1 207 ? -11.698 -7.412 2.737 1.00 93.38 207 VAL A CA 1
ATOM 1695 C C . VAL A 1 207 ? -11.821 -6.110 3.509 1.00 93.38 207 VAL A C 1
ATOM 1697 O O . VAL A 1 207 ? -11.729 -6.115 4.732 1.00 93.38 207 VAL A O 1
ATOM 1700 N N . ILE A 1 208 ? -12.034 -5.007 2.796 1.00 95.44 208 ILE A N 1
ATOM 1701 C CA . ILE A 1 208 ? -12.171 -3.676 3.392 1.00 95.44 208 ILE A CA 1
ATOM 1702 C C . ILE A 1 208 ? -13.600 -3.196 3.164 1.00 95.44 208 ILE A C 1
ATOM 1704 O O . ILE A 1 208 ? -14.086 -3.224 2.031 1.00 95.44 208 ILE A O 1
ATOM 1708 N N . ARG A 1 209 ? -14.282 -2.785 4.234 1.00 94.81 209 ARG A N 1
ATOM 1709 C CA . ARG A 1 209 ? -15.650 -2.253 4.186 1.00 94.81 209 ARG A CA 1
ATOM 1710 C C . ARG A 1 209 ? -15.697 -0.894 4.863 1.00 94.81 209 ARG A C 1
ATOM 1712 O O . ARG A 1 209 ? -15.218 -0.775 5.982 1.00 94.81 209 ARG A O 1
ATOM 1719 N N . LEU A 1 210 ? -16.299 0.093 4.206 1.00 93.50 210 LEU A N 1
ATOM 1720 C CA . LEU A 1 210 ? -16.673 1.340 4.867 1.00 93.50 210 LEU A CA 1
ATOM 1721 C C . LEU A 1 210 ? -17.804 1.040 5.853 1.00 93.50 210 LEU A C 1
ATOM 1723 O O . LEU A 1 210 ? -18.801 0.412 5.482 1.00 93.50 210 LEU A O 1
ATOM 1727 N N . VAL A 1 211 ? -17.637 1.470 7.094 1.00 89.06 211 VAL A N 1
ATOM 1728 C CA . VAL A 1 211 ? -18.644 1.349 8.141 1.00 89.06 211 VAL A CA 1
ATOM 1729 C C . VAL A 1 211 ? -19.341 2.695 8.252 1.00 89.06 211 VAL A C 1
ATOM 1731 O O . VAL A 1 211 ? -18.695 3.734 8.347 1.00 89.06 211 VAL A O 1
ATOM 1734 N N . LYS A 1 212 ? -20.670 2.697 8.138 1.00 74.94 212 LYS A N 1
ATOM 1735 C CA . LYS A 1 212 ? -21.431 3.944 8.158 1.00 74.94 212 LYS A CA 1
ATOM 1736 C C . LYS A 1 212 ? -21.396 4.537 9.557 1.00 74.94 212 LYS A C 1
ATOM 1738 O O . LYS A 1 212 ? -21.835 3.889 10.505 1.00 74.94 212 LYS A O 1
ATOM 1743 N N . ASN A 1 213 ? -20.975 5.793 9.655 1.00 64.81 213 ASN A N 1
ATOM 1744 C CA . ASN A 1 213 ? -21.291 6.591 10.821 1.00 64.81 213 ASN A CA 1
ATOM 1745 C C . ASN A 1 213 ? -22.726 7.104 10.689 1.00 64.81 213 ASN A C 1
ATOM 1747 O O . ASN A 1 213 ? -22.971 8.144 10.082 1.00 64.81 213 ASN A O 1
ATOM 1751 N N . ASP A 1 214 ? -23.695 6.382 11.253 1.00 58.88 214 ASP A N 1
ATOM 1752 C CA . ASP A 1 214 ? -25.024 6.956 11.467 1.00 58.88 214 ASP A CA 1
ATOM 1753 C C . ASP A 1 214 ? -24.887 8.050 12.542 1.00 58.88 214 ASP A C 1
ATOM 1755 O O . ASP A 1 214 ? -24.931 7.792 13.741 1.00 58.88 214 ASP A O 1
ATOM 1759 N N . HIS A 1 215 ? -24.600 9.281 12.114 1.00 53.78 215 HIS A N 1
ATOM 1760 C CA . HIS A 1 215 ? -24.481 10.476 12.964 1.00 53.78 215 HIS A CA 1
ATOM 1761 C C . HIS A 1 215 ? -25.841 11.006 13.451 1.00 53.78 215 HIS A C 1
ATOM 1763 O O . HIS A 1 215 ? -25.901 12.066 14.072 1.00 53.78 215 HIS A O 1
ATOM 1769 N N . HIS A 1 216 ? -26.943 10.318 13.139 1.00 44.69 216 HIS A N 1
ATOM 1770 C CA . HIS A 1 216 ? -28.282 10.864 13.341 1.00 44.69 216 HIS A CA 1
ATOM 1771 C C . HIS A 1 216 ? -28.910 10.600 14.704 1.00 44.69 216 HIS A C 1
ATOM 1773 O O . HIS A 1 216 ? -29.853 11.311 15.054 1.00 44.69 216 HIS A O 1
ATOM 1779 N N . ASP A 1 217 ? -28.337 9.712 15.506 1.00 42.41 217 ASP A N 1
ATOM 1780 C CA . ASP A 1 217 ? -28.629 9.691 16.927 1.00 42.41 217 ASP A CA 1
ATOM 1781 C C . ASP A 1 217 ? -27.530 10.491 17.618 1.00 42.41 217 ASP A C 1
ATOM 1783 O O . ASP A 1 217 ? -26.352 10.124 17.605 1.00 42.41 217 ASP A O 1
ATOM 1787 N N . LYS A 1 218 ? -27.915 11.627 18.218 1.00 38.94 218 LYS A N 1
ATOM 1788 C CA . LYS A 1 218 ? -27.151 12.198 19.336 1.00 38.94 218 LYS A CA 1
ATOM 1789 C C . LYS A 1 218 ? -26.670 11.020 20.189 1.00 38.94 218 LYS A C 1
ATOM 1791 O O . LYS A 1 218 ? -27.498 10.140 20.425 1.00 38.94 218 LYS A O 1
ATOM 1796 N N . PRO A 1 219 ? -25.422 10.990 20.688 1.00 46.41 219 PRO A N 1
ATOM 1797 C CA . PRO A 1 219 ? -25.113 10.058 21.755 1.00 46.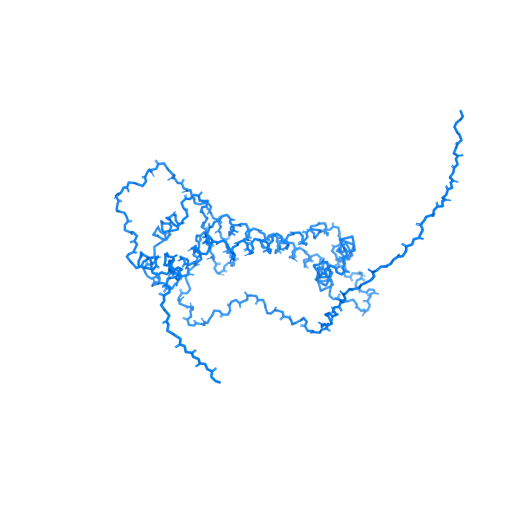41 219 PRO A CA 1
ATOM 1798 C C . PRO A 1 219 ? -26.083 10.403 22.883 1.00 46.41 219 PRO A C 1
ATOM 1800 O O . PRO A 1 219 ? -25.935 11.427 23.556 1.00 46.41 219 PRO A O 1
ATOM 1803 N N . GLU A 1 220 ? -27.152 9.620 23.031 1.00 33.78 220 GLU A N 1
ATOM 1804 C CA . GLU A 1 220 ? -27.902 9.667 24.260 1.00 33.78 220 GLU A CA 1
ATOM 1805 C C . GLU A 1 220 ? -26.868 9.381 25.355 1.00 33.78 220 GLU A C 1
ATOM 1807 O O . GLU A 1 220 ? -26.046 8.472 25.201 1.00 33.78 220 GLU A O 1
ATOM 1812 N N . PRO A 1 221 ? -26.890 10.098 26.485 1.00 41.72 221 PRO A N 1
ATOM 1813 C CA . PRO A 1 221 ? -26.070 9.757 27.645 1.00 41.72 221 PRO A CA 1
ATOM 1814 C C . PRO A 1 221 ? -26.475 8.402 28.271 1.00 41.72 221 PRO A C 1
ATOM 1816 O O . PRO A 1 221 ? -26.129 8.105 29.415 1.00 41.72 221 PRO A O 1
ATOM 1819 N N . THR A 1 222 ? -27.208 7.564 27.537 1.00 36.41 222 THR A N 1
ATOM 1820 C CA . THR A 1 222 ? -27.641 6.229 27.908 1.00 36.41 222 THR A CA 1
ATOM 1821 C C . THR A 1 222 ? -26.505 5.242 27.651 1.00 36.41 222 THR A C 1
ATOM 1823 O O . THR A 1 222 ? -26.461 4.532 26.654 1.00 36.41 222 THR A O 1
ATOM 1826 N N . ALA A 1 223 ? -25.554 5.241 28.583 1.00 45.75 223 ALA A N 1
ATOM 1827 C CA . ALA A 1 223 ? -24.848 4.062 29.076 1.00 45.75 223 ALA A CA 1
ATOM 1828 C C . ALA A 1 223 ? -24.757 2.849 28.119 1.00 45.75 223 ALA A C 1
ATOM 1830 O O . ALA A 1 223 ? -25.455 1.853 28.303 1.00 45.75 223 ALA A O 1
ATOM 1831 N N . VAL A 1 224 ? -23.800 2.865 27.189 1.00 41.12 224 VAL A N 1
ATOM 1832 C CA . VAL A 1 224 ? -23.129 1.629 26.765 1.00 41.12 224 VAL A CA 1
ATOM 1833 C C . VAL A 1 224 ? -21.682 1.744 27.215 1.00 41.12 224 VAL A C 1
ATOM 1835 O O . VAL A 1 224 ? -20.883 2.506 26.684 1.00 41.12 224 VAL A O 1
ATOM 1838 N N . SER A 1 225 ? -21.421 1.036 28.309 1.00 50.25 225 SER A N 1
ATOM 1839 C CA . SER A 1 225 ? -20.150 0.874 29.004 1.00 50.25 225 SER A CA 1
ATOM 1840 C C . SER A 1 225 ? -18.980 0.727 28.028 1.00 50.25 225 SER A C 1
ATOM 1842 O O . SER A 1 225 ? -18.737 -0.374 27.532 1.00 50.25 225 SER A O 1
ATOM 1844 N N . MET A 1 226 ? -18.196 1.795 27.832 1.00 56.22 226 MET A N 1
ATOM 1845 C CA . MET A 1 226 ? -16.787 1.639 27.468 1.00 56.22 226 MET A CA 1
ATOM 1846 C C . MET A 1 226 ? -16.216 0.587 28.418 1.00 56.22 226 MET A C 1
ATOM 1848 O O . MET A 1 226 ? -16.407 0.694 29.632 1.00 56.22 226 MET A O 1
ATOM 1852 N N . ASP A 1 227 ? -15.620 -0.475 27.878 1.00 65.12 227 ASP A N 1
ATOM 1853 C CA . ASP A 1 227 ? -15.109 -1.549 28.720 1.00 65.12 227 ASP A CA 1
ATOM 1854 C C . ASP A 1 227 ? -14.189 -0.948 29.803 1.00 65.12 227 ASP A C 1
ATOM 1856 O O . ASP A 1 227 ? -13.294 -0.177 29.453 1.00 65.12 227 ASP A O 1
ATOM 1860 N N . PRO A 1 228 ? -14.373 -1.259 31.100 1.00 67.12 228 PRO A N 1
ATOM 1861 C CA . PRO A 1 228 ? -13.611 -0.613 32.170 1.00 67.12 228 PRO A CA 1
ATOM 1862 C C . PRO A 1 228 ? -12.092 -0.758 32.018 1.00 67.12 228 PRO A C 1
ATOM 1864 O O . PRO A 1 228 ? -11.340 0.133 32.416 1.00 67.12 228 PRO A O 1
ATOM 1867 N N . SER A 1 229 ? -11.627 -1.858 31.412 1.00 69.94 229 SER A N 1
ATOM 1868 C CA . SER A 1 229 ? -10.204 -2.063 31.145 1.00 69.94 229 SER A CA 1
ATOM 1869 C C . SER A 1 229 ? -9.717 -1.230 29.957 1.00 69.94 229 SER A C 1
ATOM 1871 O O . SER A 1 229 ? -8.610 -0.696 30.018 1.00 69.94 229 SER A O 1
ATOM 1873 N N . PHE A 1 230 ? -10.551 -1.028 28.932 1.00 69.44 230 PHE A N 1
ATOM 1874 C CA . PHE A 1 230 ? -10.248 -0.088 27.852 1.00 69.44 230 PHE A CA 1
ATOM 1875 C C . PHE A 1 230 ? -10.288 1.368 28.334 1.00 69.44 230 PHE A C 1
ATOM 1877 O O . PHE A 1 230 ? -9.378 2.127 28.026 1.00 69.44 230 PHE A O 1
ATOM 1884 N N . ALA A 1 231 ? -11.264 1.752 29.161 1.00 68.44 231 ALA A N 1
ATOM 1885 C CA . ALA A 1 231 ? -11.336 3.087 29.758 1.00 68.44 231 ALA A CA 1
ATOM 1886 C C . ALA A 1 231 ? -10.106 3.390 30.631 1.00 68.44 231 ALA A C 1
ATOM 1888 O O . ALA A 1 231 ? -9.558 4.492 30.585 1.00 68.44 231 ALA A O 1
ATOM 1889 N N . SER A 1 232 ? -9.636 2.404 31.401 1.00 72.00 232 SER A N 1
ATOM 1890 C CA . SER A 1 232 ? -8.390 2.512 32.163 1.00 72.00 232 SER A CA 1
ATOM 1891 C C . SER A 1 232 ? -7.175 2.660 31.234 1.00 72.00 232 SER A C 1
ATOM 1893 O O . SER A 1 232 ? -6.390 3.591 31.405 1.00 72.00 232 SER A O 1
ATOM 1895 N N . TYR A 1 233 ? -7.052 1.818 30.200 1.00 71.81 233 TYR A N 1
ATOM 1896 C CA . TYR A 1 233 ? -5.976 1.908 29.204 1.00 71.81 233 TYR A CA 1
ATOM 1897 C C . TYR A 1 233 ? -5.956 3.264 28.479 1.00 71.81 233 TYR A C 1
ATOM 1899 O O . TYR A 1 233 ? -4.906 3.897 28.372 1.00 71.81 233 TYR A O 1
ATOM 1907 N N . LEU A 1 234 ? -7.124 3.740 28.043 1.00 70.62 234 LEU A N 1
ATOM 1908 C CA . LEU A 1 234 ? -7.306 5.017 27.365 1.00 70.62 234 LEU A CA 1
ATOM 1909 C C . LEU A 1 234 ? -6.793 6.177 28.228 1.00 70.62 234 LEU A C 1
ATOM 1911 O O . LEU A 1 234 ? -5.979 6.975 27.771 1.00 70.62 234 LEU A O 1
ATOM 1915 N N . ASN A 1 235 ? -7.213 6.239 29.492 1.00 70.19 235 ASN A N 1
ATOM 1916 C CA . ASN A 1 235 ? -6.831 7.325 30.397 1.00 70.19 235 ASN A CA 1
ATOM 1917 C C . ASN A 1 235 ? -5.362 7.260 30.841 1.00 70.19 235 ASN A C 1
ATOM 1919 O O . ASN A 1 235 ? -4.731 8.302 31.006 1.00 70.19 235 ASN A O 1
ATOM 1923 N N . HIS A 1 236 ? -4.805 6.061 31.027 1.00 66.31 236 HIS A N 1
ATOM 1924 C CA . HIS A 1 236 ? -3.445 5.900 31.549 1.00 66.31 236 HIS A CA 1
ATOM 1925 C C . HIS A 1 236 ? -2.345 5.841 30.484 1.00 66.31 236 HIS A C 1
ATOM 1927 O O . HIS A 1 236 ? -1.198 6.093 30.836 1.00 66.31 236 HIS A O 1
ATOM 1933 N N . GLN A 1 237 ? -2.652 5.482 29.232 1.00 63.81 237 GLN A N 1
ATOM 1934 C CA . GLN A 1 237 ? -1.632 5.308 28.185 1.00 63.81 237 GLN A CA 1
ATOM 1935 C C . GLN A 1 237 ? -1.855 6.149 26.928 1.00 63.81 237 GLN A C 1
ATOM 1937 O O . GLN A 1 237 ? -0.884 6.502 26.269 1.00 63.81 237 GLN A O 1
ATOM 1942 N N . LEU A 1 238 ? -3.104 6.459 26.571 1.00 56.94 238 LEU A N 1
ATOM 1943 C CA . LEU A 1 238 ? -3.420 7.206 25.344 1.00 56.94 238 LEU A CA 1
ATOM 1944 C C . LEU A 1 238 ? -3.676 8.695 25.602 1.00 56.94 238 LEU A C 1
ATOM 1946 O O . LEU A 1 238 ? -3.364 9.523 24.752 1.00 56.94 238 LEU A O 1
ATOM 1950 N N . LEU A 1 239 ? -4.250 9.035 26.758 1.00 59.47 239 LEU A N 1
ATOM 1951 C CA . LEU A 1 239 ? -4.606 10.406 27.142 1.00 59.47 239 LEU A CA 1
ATOM 1952 C C . LEU A 1 239 ? -3.708 10.989 28.237 1.00 59.47 239 LEU A C 1
ATOM 1954 O O . LEU A 1 239 ? -3.893 12.149 28.608 1.00 59.47 239 LEU A O 1
ATOM 1958 N N . SER A 1 240 ? -2.749 10.224 28.771 1.00 49.56 240 SER A N 1
ATOM 1959 C CA . SER A 1 240 ? -1.789 10.742 29.745 1.00 49.56 240 SER A CA 1
ATOM 1960 C C . SER A 1 240 ? -0.837 11.721 29.054 1.00 49.56 240 SER A C 1
ATOM 1962 O O . SER A 1 240 ? 0.250 11.358 28.607 1.00 49.56 240 SER A O 1
ATOM 1964 N N . VAL A 1 241 ? -1.259 12.978 28.955 1.00 45.97 241 VAL A N 1
ATOM 1965 C CA . VAL A 1 241 ? -0.373 14.102 28.671 1.00 45.97 241 VAL A CA 1
ATOM 1966 C C . VAL A 1 241 ? 0.620 14.153 29.827 1.00 45.97 241 VAL A C 1
ATOM 1968 O O . VAL A 1 241 ? 0.227 14.420 30.964 1.00 45.97 241 VAL A O 1
ATOM 1971 N N . VAL A 1 242 ? 1.896 13.856 29.567 1.00 44.81 242 VAL A N 1
ATOM 1972 C CA . VAL A 1 242 ? 2.965 14.221 30.503 1.00 44.81 242 VAL A CA 1
ATOM 1973 C C . VAL A 1 242 ? 2.856 15.736 30.666 1.00 44.81 242 VAL A C 1
ATOM 1975 O O . VAL A 1 242 ? 2.961 16.438 29.658 1.00 44.81 242 VAL A O 1
ATOM 1978 N N . PRO A 1 243 ? 2.577 16.266 31.870 1.00 40.19 243 PRO A N 1
ATOM 1979 C CA . PRO A 1 243 ? 2.567 17.701 32.044 1.00 40.19 243 PRO A CA 1
ATOM 1980 C C . PRO A 1 243 ? 3.985 18.184 31.775 1.00 40.19 243 PRO A C 1
ATOM 1982 O O . PRO A 1 243 ? 4.928 17.766 32.450 1.00 40.19 243 PRO A O 1
ATOM 1985 N N . ASP A 1 244 ? 4.112 19.028 30.756 1.00 37.12 244 ASP A N 1
ATOM 1986 C CA . ASP A 1 244 ? 5.327 19.774 30.487 1.00 37.12 244 ASP A CA 1
ATOM 1987 C C . ASP A 1 244 ? 5.777 20.479 31.774 1.00 37.12 244 ASP A C 1
ATOM 1989 O O . ASP A 1 244 ? 4.966 20.971 32.572 1.00 37.12 244 ASP A O 1
ATOM 1993 N N . GLY A 1 245 ? 7.078 20.396 32.020 1.00 38.56 245 GLY A N 1
ATOM 1994 C CA . GLY A 1 245 ? 7.680 20.542 33.332 1.00 38.56 245 GLY A CA 1
ATOM 1995 C C . GLY A 1 245 ? 7.366 21.875 34.005 1.00 38.56 245 GLY A C 1
ATOM 1996 O O . GLY A 1 245 ? 7.591 22.952 33.457 1.00 38.56 245 GLY A O 1
ATOM 1997 N N . LYS A 1 246 ? 6.964 21.797 35.275 1.00 35.78 246 LYS A N 1
ATOM 1998 C CA . LYS A 1 246 ? 7.323 22.823 36.253 1.00 35.78 246 LYS A CA 1
ATOM 1999 C C . LYS A 1 246 ? 8.332 22.230 37.222 1.00 35.78 246 LYS A C 1
ATOM 2001 O O . LYS A 1 246 ? 8.003 21.359 38.019 1.00 35.78 246 LYS A O 1
ATOM 2006 N N . GLU A 1 247 ? 9.561 22.697 37.027 1.00 41.19 247 GLU A N 1
ATOM 2007 C CA . GLU A 1 247 ? 10.679 22.809 37.958 1.00 41.19 247 GLU A CA 1
ATOM 2008 C C . GLU A 1 247 ? 10.510 22.104 39.311 1.00 41.19 247 GLU A C 1
ATOM 2010 O O . GLU A 1 247 ? 9.734 22.529 40.164 1.00 41.19 247 GLU A O 1
ATOM 2015 N N . ASN A 1 248 ? 11.388 21.137 39.581 1.00 30.48 248 ASN A N 1
ATOM 2016 C CA . ASN A 1 248 ? 12.051 21.166 40.874 1.00 30.48 248 ASN A CA 1
ATOM 2017 C C . ASN A 1 248 ? 13.538 20.860 40.722 1.00 30.48 248 ASN A C 1
ATOM 2019 O O . ASN A 1 248 ? 13.971 19.814 40.243 1.00 30.48 248 ASN A O 1
ATOM 2023 N N . ASN A 1 249 ? 14.291 21.877 41.101 1.00 43.78 249 ASN A N 1
ATOM 2024 C CA . ASN A 1 249 ? 15.719 22.033 41.009 1.00 43.78 249 ASN A CA 1
ATOM 2025 C C . ASN A 1 249 ? 16.394 21.138 42.059 1.00 43.78 249 ASN A C 1
ATOM 2027 O O . ASN A 1 249 ? 16.466 21.516 43.226 1.00 43.78 249 ASN A O 1
ATOM 2031 N N . HIS A 1 250 ? 16.903 19.971 41.669 1.00 35.75 250 HIS A N 1
ATOM 2032 C CA . HIS A 1 250 ? 17.874 19.235 42.478 1.00 35.75 250 HIS A CA 1
ATOM 2033 C C . HIS A 1 250 ? 19.068 18.873 41.605 1.00 35.75 250 HIS A C 1
ATOM 2035 O O . HIS A 1 250 ? 19.051 17.913 40.840 1.00 35.75 250 HIS A O 1
ATOM 2041 N N . GLY A 1 251 ? 20.082 19.733 41.699 1.00 35.38 251 GLY A N 1
ATOM 2042 C CA . GLY A 1 251 ? 21.342 19.584 41.000 1.00 35.38 251 GLY A CA 1
ATOM 2043 C C . GLY A 1 251 ? 22.081 18.317 41.404 1.00 35.38 251 GLY A C 1
ATOM 2044 O O . GLY A 1 251 ? 22.074 17.911 42.565 1.00 35.38 251 GLY A O 1
ATOM 2045 N N . VAL A 1 252 ? 22.773 17.746 40.426 1.00 36.72 252 VAL A N 1
ATOM 2046 C CA . VAL A 1 252 ? 23.874 16.813 40.636 1.00 36.72 252 VAL A CA 1
ATOM 2047 C C . VAL A 1 252 ? 24.948 17.176 39.614 1.00 36.72 252 VAL A C 1
ATOM 2049 O O . VAL A 1 252 ? 24.719 17.102 38.409 1.00 36.72 252 VAL A O 1
ATOM 2052 N N . PHE A 1 253 ? 26.095 17.633 40.116 1.00 34.59 253 PHE A N 1
ATOM 2053 C CA . PHE A 1 253 ? 27.333 17.760 39.352 1.00 34.59 253 PHE A CA 1
ATOM 2054 C C . PHE A 1 253 ? 27.939 16.368 39.142 1.00 34.59 253 PHE A C 1
ATOM 2056 O O . PHE A 1 253 ? 27.861 15.528 40.040 1.00 34.59 253 PHE A O 1
ATOM 2063 N N . MET A 1 254 ? 28.594 16.156 38.002 1.00 29.97 254 MET A N 1
ATOM 2064 C CA . MET A 1 254 ? 29.621 15.124 37.865 1.00 29.97 254 MET A CA 1
ATOM 2065 C C . MET A 1 254 ? 30.937 15.784 37.464 1.00 29.97 254 MET A C 1
ATOM 2067 O O . MET A 1 254 ? 30.986 16.564 36.512 1.00 29.97 254 MET A O 1
ATOM 2071 N N . GLU A 1 255 ? 31.940 15.484 38.285 1.00 37.69 255 GLU A N 1
ATOM 2072 C CA . GLU A 1 255 ? 33.379 15.594 38.045 1.00 37.69 255 GLU A CA 1
ATOM 2073 C C . GLU A 1 255 ? 33.824 14.611 36.950 1.00 37.69 255 GLU A C 1
ATOM 2075 O O . GLU A 1 255 ? 33.221 13.512 36.868 1.00 37.69 255 GLU A O 1
#

Secondary structure (DSSP, 8-state):
-PPP-------------------------------------GGG--S--SSEEEEE-HHHHHHHHHHHHHHHHHHHHHHHHT-HHHHHHHTT-TT---HHHHHHHHHHHHHTTSS-HHHHHHHHHHHHGGGGGGGTTHHHHHHHHHHHHHHHHH-HHHHHHHHHHHHHHHS-GGG--HHHHHHHHHHH-SSSPEEEEEEEGGGTEEEEEEEP--TTS---S------HHHHHHIIIIIS--PPPP----------

pLDDT: mean 72.13, std 24.38, range [29.59, 98.38]

InterPro domains:
  IPR031693 Sin3, C-terminal [PF16879] (54-236)
  IPR039774 Transcriptional regulatory protein Sin3-like [PTHR12346] (58-151)